Protein AF-A0A9D5FLH5-F1 (afdb_monomer_lite)

Structure (mmCIF, N/CA/C/O backbone):
data_AF-A0A9D5FLH5-F1
#
_entry.id   AF-A0A9D5FLH5-F1
#
loop_
_atom_site.group_PDB
_atom_site.id
_atom_site.type_symbol
_atom_site.label_atom_id
_atom_site.label_alt_id
_atom_site.label_comp_id
_atom_site.label_asym_id
_atom_site.label_entity_id
_atom_site.label_seq_id
_atom_site.pdbx_PDB_ins_code
_atom_site.Cartn_x
_atom_site.Cartn_y
_atom_site.Cartn_z
_atom_site.occupancy
_atom_site.B_iso_or_equiv
_atom_site.auth_seq_id
_atom_site.auth_comp_id
_atom_site.auth_asym_id
_atom_site.auth_atom_id
_atom_site.pdbx_PDB_model_num
ATOM 1 N N . MET A 1 1 ? -14.386 -82.174 18.818 1.00 44.56 1 MET A N 1
ATOM 2 C CA . MET A 1 1 ? -13.751 -80.904 18.390 1.00 44.56 1 MET A CA 1
ATOM 3 C C . MET A 1 1 ? -14.388 -80.482 17.080 1.00 44.56 1 MET A C 1
ATOM 5 O O . MET A 1 1 ? -14.649 -81.370 16.276 1.00 44.56 1 MET A O 1
ATOM 9 N N . LYS A 1 2 ? -14.587 -79.168 16.882 1.00 34.62 2 LYS A N 1
ATOM 10 C CA . LYS A 1 2 ? -15.536 -78.515 15.946 1.00 34.62 2 LYS A CA 1
ATOM 11 C C . LYS A 1 2 ? -16.972 -78.537 16.493 1.00 34.62 2 LYS A C 1
ATOM 13 O O . LYS A 1 2 ? -17.387 -79.566 17.003 1.00 34.62 2 LYS A O 1
ATOM 18 N N . SER A 1 3 ? -17.800 -77.500 16.442 1.00 33.62 3 SER A N 1
ATOM 19 C CA . SER A 1 3 ? -17.683 -76.053 16.188 1.00 33.62 3 SER A CA 1
ATOM 20 C C . SER A 1 3 ? -19.122 -75.546 16.382 1.00 33.62 3 SER A C 1
ATOM 22 O O . SER A 1 3 ? -20.001 -76.052 15.685 1.00 33.62 3 SER A O 1
ATOM 24 N N . MET A 1 4 ? -19.407 -74.641 17.325 1.00 32.69 4 MET A N 1
ATOM 25 C CA . MET A 1 4 ? -20.770 -74.110 17.490 1.00 32.69 4 MET A CA 1
ATOM 26 C C . MET A 1 4 ? -20.992 -72.906 16.573 1.00 32.69 4 MET A C 1
ATOM 28 O O . MET A 1 4 ? -20.303 -71.895 16.671 1.00 32.69 4 MET A O 1
ATOM 32 N N . LEU A 1 5 ? -21.966 -73.067 15.680 1.00 36.62 5 LEU A N 1
ATOM 33 C CA . LEU A 1 5 ? -22.604 -72.031 14.880 1.00 36.62 5 LEU A CA 1
ATOM 34 C C . LEU A 1 5 ? -23.716 -71.387 15.725 1.00 36.62 5 LEU A C 1
ATOM 36 O O . LEU A 1 5 ? -24.551 -72.116 16.255 1.00 36.62 5 LEU A O 1
ATOM 40 N N . ALA A 1 6 ? -23.782 -70.058 15.782 1.00 33.09 6 ALA A N 1
ATOM 41 C CA . ALA A 1 6 ? -25.038 -69.327 15.960 1.00 33.09 6 ALA A CA 1
ATOM 42 C C . ALA A 1 6 ? -24.866 -67.876 15.488 1.00 33.09 6 ALA A C 1
ATOM 44 O O . ALA A 1 6 ? -23.941 -67.178 15.895 1.00 33.09 6 ALA A O 1
ATOM 45 N N . ALA A 1 7 ? -25.752 -67.465 14.585 1.00 39.56 7 ALA A N 1
ATOM 46 C CA . ALA A 1 7 ? -25.811 -66.160 13.941 1.00 39.56 7 ALA A CA 1
ATOM 47 C C . ALA A 1 7 ? -26.421 -65.086 14.850 1.00 39.56 7 ALA A C 1
ATOM 49 O O . ALA A 1 7 ? -27.332 -65.407 15.608 1.00 39.56 7 ALA A O 1
ATOM 50 N N . VAL A 1 8 ? -26.037 -63.812 14.670 1.00 31.72 8 VAL A N 1
ATOM 51 C CA . VAL A 1 8 ? -26.889 -62.655 15.005 1.00 31.72 8 VAL A CA 1
ATOM 52 C C . VAL A 1 8 ? -26.650 -61.489 14.031 1.00 31.72 8 VAL A C 1
ATOM 54 O O . VAL A 1 8 ? -25.553 -60.954 13.939 1.00 31.72 8 VAL A O 1
ATOM 57 N N . SER A 1 9 ? -27.738 -61.147 13.334 1.00 30.08 9 SER A N 1
ATOM 58 C CA . SER A 1 9 ? -28.273 -59.827 12.959 1.00 30.08 9 SER A CA 1
ATOM 59 C C . SER A 1 9 ? -27.342 -58.692 12.502 1.00 30.08 9 SER A C 1
ATOM 61 O O . SER A 1 9 ? -26.564 -58.135 13.270 1.00 30.08 9 SER A O 1
ATOM 63 N N . MET A 1 10 ? -27.564 -58.249 11.262 1.00 28.72 10 MET A N 1
ATOM 64 C CA . MET A 1 10 ? -27.022 -57.027 10.670 1.00 28.72 10 MET A CA 1
ATOM 65 C C . MET A 1 10 ? -28.145 -55.981 10.610 1.00 28.72 10 MET A C 1
ATOM 67 O O . MET A 1 10 ? -29.063 -56.097 9.801 1.00 28.72 10 MET A O 1
ATOM 71 N N . ALA A 1 11 ? -28.089 -54.980 11.490 1.00 33.69 11 ALA A N 1
ATOM 72 C CA . ALA A 1 11 ? -28.964 -53.811 11.454 1.00 33.69 11 ALA A CA 1
ATOM 73 C C . ALA A 1 11 ? -28.223 -52.639 10.793 1.00 33.69 11 ALA A C 1
ATOM 75 O O . ALA A 1 11 ? -27.125 -52.273 11.209 1.00 33.69 11 ALA A O 1
ATOM 76 N N . MET A 1 12 ? -28.830 -52.072 9.748 1.00 32.62 12 MET A N 1
ATOM 77 C CA . MET A 1 12 ? -28.362 -50.868 9.063 1.00 32.62 12 MET A CA 1
ATOM 78 C C . MET A 1 12 ? -28.517 -49.641 9.969 1.00 32.62 12 MET A C 1
ATOM 80 O O . MET A 1 12 ? -29.618 -49.353 10.433 1.00 32.62 12 MET A O 1
ATOM 84 N N . PHE A 1 13 ? -27.434 -48.886 10.158 1.00 31.23 13 PHE A N 1
ATOM 85 C CA . PHE A 1 13 ? -27.472 -47.528 10.697 1.00 31.23 13 PHE A CA 1
ATOM 86 C C . PHE A 1 13 ? -27.232 -46.542 9.546 1.00 31.23 13 PHE A C 1
ATOM 88 O O . PHE A 1 13 ? -26.133 -46.461 9.000 1.00 31.23 13 PHE A O 1
ATOM 95 N N . LEU A 1 14 ? -28.280 -45.812 9.163 1.00 34.44 14 LEU A N 1
ATOM 96 C CA . LEU A 1 14 ? -28.198 -44.619 8.322 1.00 34.44 14 LEU A CA 1
ATOM 97 C C . LEU A 1 14 ? -27.688 -43.462 9.192 1.00 34.44 14 LEU A C 1
ATOM 99 O O . LEU A 1 14 ? -28.447 -42.872 9.955 1.00 34.44 14 LEU A O 1
ATOM 103 N N . GLY A 1 15 ? -26.393 -43.164 9.097 1.00 28.64 15 GLY A N 1
ATOM 104 C CA . GLY A 1 15 ? -25.799 -41.943 9.636 1.00 28.64 15 GLY A CA 1
ATOM 105 C C . GLY A 1 15 ? -25.716 -40.877 8.547 1.00 28.64 15 GLY A C 1
ATOM 106 O O . GLY A 1 15 ? -24.886 -40.979 7.648 1.00 28.64 15 GLY A O 1
ATOM 107 N N . LEU A 1 16 ? -26.580 -39.865 8.628 1.00 32.94 16 LEU A N 1
ATOM 108 C CA . LEU A 1 16 ? -26.433 -38.602 7.906 1.00 32.94 16 LEU A CA 1
ATOM 109 C C . LEU A 1 16 ? -25.152 -37.911 8.396 1.00 32.94 16 LEU A C 1
ATOM 111 O O . LEU A 1 16 ? -25.070 -37.512 9.554 1.00 32.94 16 LEU A O 1
ATOM 115 N N . ILE A 1 17 ? -24.157 -37.778 7.521 1.00 31.70 17 ILE A N 1
ATOM 116 C CA . ILE A 1 17 ? -22.989 -36.926 7.756 1.00 31.70 17 ILE A CA 1
ATOM 117 C C . ILE A 1 17 ? -23.337 -35.546 7.197 1.00 31.70 17 ILE A C 1
ATOM 119 O O . ILE A 1 17 ? -23.346 -35.354 5.983 1.00 31.70 17 ILE A O 1
ATOM 123 N N . SER A 1 18 ? -23.651 -34.590 8.074 1.00 29.09 18 SER A N 1
ATOM 124 C CA . SER A 1 18 ? -23.611 -33.169 7.726 1.00 29.09 18 SER A CA 1
ATOM 125 C C . SER A 1 18 ? -22.157 -32.704 7.792 1.00 29.09 18 SER A C 1
ATOM 127 O O . SER A 1 18 ? -21.554 -32.676 8.866 1.00 29.09 18 SER A O 1
ATOM 129 N N . TRP A 1 19 ? -21.581 -32.352 6.647 1.00 28.09 19 TRP A N 1
ATOM 130 C CA . TRP A 1 19 ? -20.359 -31.557 6.600 1.00 28.09 19 TRP A CA 1
ATOM 131 C C . TRP A 1 19 ? -20.733 -30.080 6.685 1.00 28.09 19 TRP A C 1
ATOM 133 O O . TRP A 1 19 ? -20.912 -29.432 5.661 1.00 28.09 19 TRP A O 1
ATOM 143 N N . ASP A 1 20 ? -20.812 -29.551 7.903 1.00 33.56 20 ASP A N 1
ATOM 144 C CA . ASP A 1 20 ? -20.605 -28.121 8.126 1.00 33.56 20 ASP A CA 1
ATOM 145 C C . ASP A 1 20 ? -19.128 -27.926 8.468 1.00 33.56 20 ASP A C 1
ATOM 147 O O . ASP A 1 20 ? -18.720 -27.865 9.627 1.00 33.56 20 ASP A O 1
ATOM 151 N N . ALA A 1 21 ? -18.297 -27.873 7.428 1.00 32.00 21 ALA A N 1
ATOM 152 C CA . ALA A 1 21 ? -16.959 -27.322 7.549 1.00 32.00 21 ALA A CA 1
ATOM 153 C C . ALA A 1 21 ? -17.095 -25.794 7.607 1.00 32.00 21 ALA A C 1
ATOM 155 O O . ALA A 1 21 ? -16.939 -25.101 6.604 1.00 32.00 21 ALA A O 1
ATOM 156 N N . GLN A 1 22 ? -17.399 -25.251 8.787 1.00 32.00 22 GLN A N 1
ATOM 157 C CA . GLN A 1 22 ? -16.969 -23.889 9.074 1.00 32.00 22 GLN A CA 1
ATOM 158 C C . GLN A 1 22 ? -15.443 -23.913 9.031 1.00 32.00 22 GLN A C 1
ATOM 160 O O . GLN A 1 22 ? -14.799 -24.511 9.892 1.00 32.00 22 GLN A O 1
ATOM 165 N N . ALA A 1 23 ? -14.876 -23.314 7.983 1.00 33.28 23 ALA A N 1
ATOM 166 C CA . ALA A 1 23 ? -13.463 -22.998 7.914 1.00 33.28 23 ALA A CA 1
ATOM 167 C C . ALA A 1 23 ? -13.152 -22.054 9.079 1.00 33.28 23 ALA A C 1
ATOM 169 O O . ALA A 1 23 ? -13.308 -20.838 8.993 1.00 33.28 23 ALA A O 1
ATOM 170 N N . GLN A 1 24 ? -12.787 -22.640 10.211 1.00 31.44 24 GLN A N 1
ATOM 171 C CA . GLN A 1 24 ? -12.209 -21.928 11.325 1.00 31.44 24 GLN A CA 1
ATOM 172 C C . GLN A 1 24 ? -10.835 -21.477 10.834 1.00 31.44 24 GLN A C 1
ATOM 174 O O . GLN A 1 24 ? -9.901 -22.273 10.758 1.00 31.44 24 GLN A O 1
ATOM 179 N N . THR A 1 25 ? -10.746 -20.227 10.378 1.00 39.50 25 THR A N 1
ATOM 180 C CA . THR A 1 25 ? -9.479 -19.608 10.000 1.00 39.50 25 THR A CA 1
ATOM 181 C C . THR A 1 25 ? -8.612 -19.576 11.247 1.00 39.50 25 THR A C 1
ATOM 183 O O . THR A 1 25 ? -8.838 -18.768 12.148 1.00 39.50 25 THR A O 1
ATOM 186 N N . ASP A 1 26 ? -7.671 -20.507 11.334 1.00 36.31 26 ASP A N 1
ATOM 187 C CA . ASP A 1 26 ? -6.611 -20.474 12.323 1.00 36.31 26 ASP A CA 1
ATOM 188 C C . ASP A 1 26 ? -5.765 -19.226 12.042 1.00 36.31 26 ASP A C 1
ATOM 190 O O . ASP A 1 26 ? -4.981 -19.176 11.098 1.00 36.31 26 ASP A O 1
ATOM 194 N N . THR A 1 27 ? -6.015 -18.158 12.798 1.00 44.53 27 THR A N 1
ATOM 195 C CA . THR A 1 27 ? -5.288 -16.889 12.679 1.00 44.53 27 THR A CA 1
ATOM 196 C C . THR A 1 27 ? -3.954 -16.924 13.424 1.00 44.53 27 THR A C 1
ATOM 198 O O . THR A 1 27 ? -3.287 -15.892 13.528 1.00 44.53 27 THR A O 1
ATOM 201 N N . THR A 1 28 ? -3.538 -18.076 13.969 1.00 47.09 28 THR A N 1
ATOM 202 C CA . THR A 1 28 ? -2.193 -18.214 14.528 1.00 47.09 28 THR A CA 1
ATOM 203 C C . THR A 1 28 ? -1.172 -18.122 13.386 1.00 47.09 28 THR A C 1
ATOM 205 O O . THR A 1 28 ? -1.134 -18.945 12.480 1.00 47.09 28 THR A O 1
ATOM 208 N N . GLY A 1 29 ? -0.380 -17.045 13.374 1.00 67.50 29 GLY A N 1
ATOM 209 C CA . GLY A 1 29 ? 0.652 -16.812 12.355 1.00 67.50 29 GLY A CA 1
ATOM 210 C C . GLY A 1 29 ? 0.291 -15.834 11.231 1.00 67.50 29 GLY A C 1
ATOM 211 O O . GLY A 1 29 ? 1.130 -15.620 10.361 1.00 67.50 29 GLY A O 1
ATOM 212 N N . ILE A 1 30 ? -0.890 -15.200 11.241 1.00 80.81 30 ILE A N 1
ATOM 213 C CA . ILE A 1 30 ? -1.179 -14.072 10.335 1.00 80.81 30 ILE A CA 1
ATOM 214 C C . ILE A 1 30 ? -0.666 -12.764 10.947 1.00 80.81 30 ILE A C 1
ATOM 216 O O . ILE A 1 30 ? -0.965 -12.450 12.098 1.00 80.81 30 ILE A O 1
ATOM 220 N N . GLN A 1 31 ? 0.111 -12.005 10.178 1.00 79.69 31 GLN A N 1
ATOM 221 C CA . GLN A 1 31 ? 0.744 -10.749 10.583 1.00 79.69 31 GLN A CA 1
ATOM 222 C C . GLN A 1 31 ? 0.381 -9.620 9.601 1.00 79.69 31 GLN A C 1
ATOM 224 O O . GLN A 1 31 ? 0.166 -9.898 8.423 1.00 79.69 31 GLN A O 1
ATOM 229 N N . PRO A 1 32 ? 0.314 -8.349 10.031 1.00 76.00 32 PRO A N 1
ATOM 230 C CA . PRO A 1 32 ? -0.001 -7.223 9.147 1.00 76.00 32 PRO A CA 1
ATOM 231 C C . PRO A 1 32 ? 1.002 -6.997 8.002 1.00 76.00 32 PRO A C 1
ATOM 233 O O . PRO A 1 32 ? 2.190 -7.285 8.137 1.00 76.00 32 PRO A O 1
ATOM 236 N N . GLY A 1 33 ? 0.531 -6.411 6.897 1.00 81.38 33 GLY A N 1
ATOM 237 C CA . GLY A 1 33 ? 1.344 -6.050 5.730 1.00 81.38 33 GLY A CA 1
ATOM 238 C C . GLY A 1 33 ? 1.686 -7.227 4.814 1.00 81.38 33 GLY A C 1
ATOM 239 O O . GLY A 1 33 ? 1.442 -8.383 5.148 1.00 81.38 33 GLY A O 1
ATOM 240 N N . LEU A 1 34 ? 2.263 -6.935 3.650 1.00 90.88 34 LEU A N 1
ATOM 241 C CA . LEU A 1 34 ? 2.765 -7.939 2.707 1.00 90.88 34 LEU A CA 1
ATOM 242 C C . LEU A 1 34 ? 4.264 -8.166 2.903 1.00 90.88 34 LEU A C 1
ATOM 244 O O . LEU A 1 34 ? 4.984 -7.263 3.325 1.00 90.88 34 LEU A O 1
ATOM 248 N N . VAL A 1 35 ? 4.761 -9.345 2.533 1.00 92.25 35 VAL A N 1
ATOM 249 C CA . VAL A 1 35 ? 6.207 -9.594 2.466 1.00 92.25 35 VAL A CA 1
ATOM 250 C C . VAL A 1 35 ? 6.715 -9.150 1.100 1.00 92.25 35 VAL A C 1
ATOM 252 O O . VAL A 1 35 ? 6.365 -9.746 0.085 1.00 92.25 35 VAL A O 1
ATOM 255 N N . ALA A 1 36 ? 7.535 -8.104 1.073 1.00 93.69 36 ALA A N 1
ATOM 256 C CA . ALA A 1 36 ? 8.233 -7.609 -0.104 1.00 93.69 36 ALA A CA 1
ATOM 257 C C . ALA A 1 36 ? 9.582 -8.323 -0.246 1.00 93.69 36 ALA A C 1
ATOM 259 O O . ALA A 1 36 ? 10.481 -8.136 0.577 1.00 93.69 36 ALA A O 1
ATOM 260 N N . HIS A 1 37 ? 9.733 -9.140 -1.284 1.00 94.56 37 HIS A N 1
ATOM 261 C CA . HIS A 1 37 ? 10.977 -9.826 -1.624 1.00 94.56 37 HIS A CA 1
ATOM 262 C C . HIS A 1 37 ? 11.728 -9.037 -2.687 1.00 94.56 37 HIS A C 1
ATOM 264 O O . HIS A 1 37 ? 11.235 -8.915 -3.807 1.00 94.56 37 HIS A O 1
ATOM 270 N N . TYR A 1 38 ? 12.915 -8.542 -2.350 1.00 91.62 38 TYR A N 1
ATOM 271 C CA . TYR A 1 38 ? 13.771 -7.782 -3.251 1.00 91.62 38 TYR A CA 1
ATOM 272 C C . TYR A 1 38 ? 14.783 -8.685 -3.944 1.00 91.62 38 TYR A C 1
ATOM 274 O O . TYR A 1 38 ? 15.444 -9.521 -3.316 1.00 91.62 38 TYR A O 1
ATOM 282 N N . PHE A 1 39 ? 14.931 -8.458 -5.241 1.00 91.25 39 PHE A N 1
ATOM 283 C CA . PHE A 1 39 ? 15.845 -9.161 -6.121 1.00 91.25 39 PHE A CA 1
ATOM 284 C C . PHE A 1 39 ? 16.788 -8.154 -6.767 1.00 91.25 39 PHE A C 1
ATOM 286 O O . PHE A 1 39 ? 16.382 -7.049 -7.124 1.00 91.25 39 PHE A O 1
ATOM 293 N N . MET A 1 40 ? 18.051 -8.540 -6.908 1.00 84.62 40 MET A N 1
ATOM 294 C CA . MET A 1 40 ? 19.011 -7.799 -7.711 1.00 84.62 40 MET A CA 1
ATOM 295 C C . MET A 1 40 ? 19.039 -8.421 -9.093 1.00 84.62 40 MET A C 1
ATOM 297 O O . MET A 1 40 ? 19.485 -9.556 -9.276 1.00 84.62 40 MET A O 1
ATOM 301 N N . ASP A 1 41 ? 18.544 -7.656 -10.048 1.00 84.31 41 ASP A N 1
ATOM 302 C CA . ASP A 1 41 ? 18.535 -8.053 -11.442 1.00 84.31 41 ASP A CA 1
ATOM 303 C C . ASP A 1 41 ? 19.816 -7.559 -12.132 1.00 84.31 41 ASP A C 1
ATOM 305 O O . ASP A 1 41 ? 20.472 -6.630 -11.641 1.00 84.31 41 ASP A O 1
ATOM 309 N N . PRO A 1 42 ? 20.236 -8.169 -13.253 1.00 74.19 42 PRO A N 1
ATOM 310 C CA . PRO A 1 42 ? 21.450 -7.764 -13.943 1.00 74.19 42 PRO A CA 1
ATOM 311 C C . PRO A 1 42 ? 21.318 -6.325 -14.449 1.00 74.19 42 PRO A C 1
ATOM 313 O O . PRO A 1 42 ? 20.408 -6.010 -15.206 1.00 74.19 42 PRO A O 1
ATOM 316 N N . THR A 1 43 ? 22.275 -5.463 -14.113 1.00 66.12 43 THR A N 1
ATOM 317 C CA . THR A 1 43 ? 22.256 -4.033 -14.471 1.00 66.12 43 THR A CA 1
ATOM 318 C C . THR A 1 43 ? 22.289 -3.760 -15.976 1.00 66.12 43 THR A C 1
ATOM 320 O O . THR A 1 43 ? 21.776 -2.737 -16.410 1.00 66.12 43 THR A O 1
ATOM 323 N N . ASN A 1 44 ? 22.873 -4.665 -16.774 1.00 59.84 44 ASN A N 1
ATOM 324 C CA . ASN A 1 44 ? 23.151 -4.420 -18.196 1.00 59.84 44 ASN A CA 1
ATOM 325 C C . ASN A 1 44 ? 22.530 -5.441 -19.163 1.00 59.84 44 ASN A C 1
ATOM 327 O O . ASN A 1 44 ? 22.852 -5.384 -20.347 1.00 59.84 44 ASN A O 1
ATOM 331 N N . TRP A 1 45 ? 21.699 -6.389 -18.705 1.00 65.38 45 TRP A N 1
ATOM 332 C CA . TRP A 1 45 ? 20.957 -7.333 -19.570 1.00 65.38 45 TRP A CA 1
ATOM 333 C C . TRP A 1 45 ? 21.810 -7.908 -20.727 1.00 65.38 45 TRP A C 1
ATOM 335 O O . TRP A 1 45 ? 21.455 -7.826 -21.904 1.00 65.38 45 TRP A O 1
ATOM 345 N N . ASN A 1 46 ? 23.014 -8.404 -20.412 1.00 56.12 46 ASN A N 1
ATOM 346 C CA . ASN A 1 46 ? 24.000 -8.904 -21.385 1.00 56.12 46 ASN A CA 1
ATOM 347 C C . ASN A 1 46 ? 24.425 -7.912 -22.496 1.00 56.12 46 ASN A C 1
ATOM 349 O O . ASN A 1 46 ? 24.734 -8.319 -23.614 1.00 56.12 46 ASN A O 1
ATOM 353 N N . GLY A 1 47 ? 24.477 -6.613 -22.199 1.00 51.66 47 GLY A N 1
ATOM 354 C CA . GLY A 1 47 ? 24.924 -5.568 -23.126 1.00 51.66 47 GLY A CA 1
ATOM 355 C C . GLY A 1 47 ? 23.851 -5.078 -24.101 1.00 51.66 47 GLY A C 1
ATOM 356 O O . GLY A 1 47 ? 24.171 -4.332 -25.024 1.00 51.66 47 GLY A O 1
ATOM 357 N N . LYS A 1 48 ? 22.583 -5.472 -23.915 1.00 52.84 48 LYS A N 1
ATOM 358 C CA . LYS A 1 48 ? 21.452 -5.050 -24.767 1.00 52.84 48 LYS A CA 1
ATOM 359 C C . LYS A 1 48 ? 20.840 -3.706 -24.383 1.00 52.84 48 LYS A C 1
ATOM 361 O O . LYS A 1 48 ? 19.900 -3.249 -25.029 1.00 52.84 48 LYS A O 1
ATOM 366 N N . TRP A 1 49 ? 21.399 -3.075 -23.361 1.00 57.00 49 TRP A N 1
ATOM 367 C CA . TRP A 1 49 ? 21.038 -1.739 -22.934 1.00 57.00 49 TRP A CA 1
ATOM 368 C C . TRP A 1 49 ? 22.322 -0.908 -22.807 1.00 57.00 49 TRP A C 1
ATOM 370 O O . TRP A 1 49 ? 23.032 -1.035 -21.808 1.00 57.00 49 TRP A O 1
ATOM 380 N N . PRO A 1 50 ? 22.729 -0.170 -23.859 1.00 49.56 50 PRO A N 1
ATOM 381 C CA . PRO A 1 50 ? 23.907 0.688 -23.786 1.00 49.56 50 PRO A CA 1
ATOM 382 C C . PRO A 1 50 ? 23.646 1.873 -22.844 1.00 49.56 50 PRO A C 1
ATOM 384 O O . PRO A 1 50 ? 22.501 2.276 -22.661 1.00 49.56 50 PRO A O 1
ATOM 387 N N . GLU A 1 51 ? 24.710 2.495 -22.318 1.00 50.72 51 GLU A N 1
ATOM 388 C CA . GLU A 1 51 ? 24.648 3.712 -21.475 1.00 50.72 51 GLU A CA 1
ATOM 389 C C . GLU A 1 51 ? 23.864 4.877 -22.124 1.00 50.72 51 GLU A C 1
ATOM 391 O O . GLU A 1 51 ? 23.512 5.859 -21.472 1.00 50.72 51 GLU A O 1
ATOM 396 N N . THR A 1 52 ? 23.550 4.765 -23.416 1.00 52.97 52 THR A N 1
ATOM 397 C CA . THR A 1 52 ? 22.633 5.632 -24.148 1.00 52.97 52 THR A CA 1
ATOM 398 C C . THR A 1 52 ? 21.182 5.122 -24.073 1.00 52.97 52 THR A C 1
ATOM 400 O O . THR A 1 52 ? 20.714 4.487 -25.011 1.00 52.97 52 THR A O 1
ATOM 403 N N . LEU A 1 53 ? 20.479 5.430 -22.975 1.00 54.72 53 LEU A N 1
ATOM 404 C CA . LEU A 1 53 ? 19.046 5.808 -22.880 1.00 54.72 53 LEU A CA 1
ATOM 405 C C . LEU A 1 53 ? 18.049 5.250 -23.937 1.00 54.72 53 LEU A C 1
ATOM 407 O O . LEU A 1 53 ? 17.244 6.010 -24.478 1.00 54.72 53 LEU A O 1
ATOM 411 N N . SER A 1 54 ? 18.043 3.957 -24.267 1.00 54.34 54 SER A N 1
ATOM 412 C CA . SER A 1 54 ? 17.056 3.401 -25.214 1.00 54.34 54 SER A CA 1
ATOM 413 C C . SER A 1 54 ? 16.441 2.117 -24.690 1.00 54.34 54 SER A C 1
ATOM 415 O O . SER A 1 54 ? 17.182 1.153 -24.599 1.00 54.34 54 SER A O 1
ATOM 417 N N . GLU A 1 55 ? 15.131 2.090 -24.386 1.00 60.69 55 GLU A N 1
ATOM 418 C CA . GLU A 1 55 ? 14.343 0.917 -23.926 1.00 60.69 55 GLU A CA 1
ATOM 419 C C . GLU A 1 55 ? 14.880 -0.425 -24.506 1.00 60.69 55 GLU A C 1
ATOM 421 O O . GLU A 1 55 ? 15.129 -0.495 -25.716 1.00 60.69 55 GLU A O 1
ATOM 426 N N . PRO A 1 56 ? 15.106 -1.485 -23.693 1.00 60.03 56 PRO A N 1
ATOM 427 C CA . PRO A 1 56 ? 15.666 -2.741 -24.194 1.00 60.03 56 PRO A CA 1
ATOM 428 C C . PRO A 1 56 ? 14.767 -3.352 -25.274 1.00 60.03 56 PRO A C 1
ATOM 430 O O . PRO A 1 56 ? 13.545 -3.275 -25.201 1.00 60.03 56 PRO A O 1
ATOM 433 N N . THR A 1 57 ? 15.368 -4.009 -26.267 1.00 64.94 57 THR A N 1
ATOM 434 C CA . THR A 1 57 ? 14.610 -4.729 -27.312 1.00 64.94 57 THR A CA 1
ATOM 435 C C . THR A 1 57 ? 14.198 -6.146 -26.895 1.00 64.94 57 THR A C 1
ATOM 437 O O . THR A 1 57 ? 13.371 -6.765 -27.563 1.00 64.94 57 THR A O 1
ATOM 440 N N . ASP A 1 58 ? 14.755 -6.647 -25.791 1.00 74.12 58 ASP A N 1
ATOM 441 C CA . ASP A 1 58 ? 14.442 -7.949 -25.200 1.00 74.12 58 ASP A CA 1
ATOM 442 C C . ASP A 1 58 ? 13.316 -7.850 -24.163 1.00 74.12 58 ASP A C 1
ATOM 444 O O . ASP A 1 58 ? 13.118 -6.812 -23.536 1.00 74.12 58 ASP A O 1
ATOM 448 N N . ASP A 1 59 ? 12.623 -8.966 -23.926 1.00 79.81 59 ASP A N 1
ATOM 449 C CA . ASP A 1 59 ? 11.556 -9.041 -22.926 1.00 79.81 59 ASP A CA 1
ATOM 450 C C . ASP A 1 59 ? 12.127 -8.988 -21.482 1.00 79.81 59 ASP A C 1
ATOM 452 O O . ASP A 1 59 ? 12.871 -9.908 -21.105 1.00 79.81 59 ASP A O 1
ATOM 456 N N . PRO A 1 60 ? 11.772 -7.976 -20.651 1.00 79.38 60 PRO A N 1
ATOM 457 C CA . PRO A 1 60 ? 12.136 -7.890 -19.226 1.00 79.38 60 PRO A CA 1
ATOM 458 C C . PRO A 1 60 ? 11.843 -9.143 -18.417 1.00 79.38 60 PRO A C 1
ATOM 460 O O . PRO A 1 60 ? 12.548 -9.414 -17.447 1.00 79.38 60 PRO A O 1
ATOM 463 N N . LYS A 1 61 ? 10.841 -9.942 -18.800 1.00 84.38 61 LYS A N 1
ATOM 464 C CA . LYS A 1 61 ? 10.473 -11.163 -18.067 1.00 84.38 61 LYS A CA 1
ATOM 465 C C . LYS A 1 61 ? 11.639 -12.150 -17.945 1.00 84.38 61 LYS A C 1
ATOM 467 O O . LYS A 1 61 ? 11.625 -12.968 -17.031 1.00 84.38 61 LYS A O 1
ATOM 472 N N . ASN A 1 62 ? 12.629 -12.072 -18.836 1.00 84.25 62 ASN A N 1
ATOM 473 C CA . ASN A 1 62 ? 13.795 -12.957 -18.852 1.00 84.25 62 ASN A CA 1
ATOM 474 C C . ASN A 1 62 ? 14.928 -12.526 -17.904 1.00 84.25 62 ASN A C 1
ATOM 476 O O . ASN A 1 62 ? 15.890 -13.273 -17.745 1.00 84.25 62 ASN A O 1
ATOM 480 N N . TRP A 1 63 ? 14.842 -11.332 -17.312 1.00 81.31 63 TRP A N 1
ATOM 481 C CA . TRP A 1 63 ? 15.950 -10.712 -16.572 1.00 81.31 63 TRP A CA 1
ATOM 482 C C . TRP A 1 63 ? 15.566 -10.256 -15.165 1.00 81.31 63 TRP A C 1
ATOM 484 O O . TRP A 1 63 ? 16.428 -9.814 -14.416 1.00 81.31 63 TRP A O 1
ATOM 494 N N . THR A 1 64 ? 14.289 -10.374 -14.807 1.00 88.38 64 THR A N 1
ATOM 495 C CA . THR A 1 64 ? 13.746 -10.003 -13.496 1.00 88.38 64 THR A CA 1
ATOM 496 C C . THR A 1 64 ? 13.620 -11.204 -12.563 1.00 88.38 64 THR A C 1
ATOM 498 O O . THR A 1 64 ? 13.243 -12.284 -13.019 1.00 88.38 64 THR A O 1
ATOM 501 N N . PHE A 1 65 ? 13.809 -10.995 -11.258 1.00 91.00 65 PHE A N 1
ATOM 502 C CA . PHE A 1 65 ? 13.738 -12.016 -10.199 1.00 91.00 65 PHE A CA 1
ATOM 503 C C . PHE A 1 65 ? 14.884 -13.040 -10.218 1.00 91.00 65 PHE A C 1
ATOM 505 O O . PHE A 1 65 ? 14.705 -14.185 -9.791 1.00 91.00 65 PHE A O 1
ATOM 512 N N . THR A 1 66 ? 16.069 -12.636 -10.683 1.00 88.19 66 THR A N 1
ATOM 513 C CA . THR A 1 66 ? 17.189 -13.565 -10.917 1.00 88.19 66 THR A CA 1
ATOM 514 C C . THR A 1 66 ? 18.009 -13.877 -9.670 1.00 88.19 66 THR A C 1
ATOM 516 O O . THR A 1 66 ? 18.467 -15.007 -9.504 1.00 88.19 66 THR A O 1
ATOM 519 N N . GLU A 1 67 ? 18.220 -12.893 -8.790 1.00 88.25 67 GLU A N 1
ATOM 520 C CA . GLU A 1 67 ? 19.012 -13.064 -7.568 1.00 88.25 67 GLU A CA 1
ATOM 521 C C . GLU A 1 67 ? 18.301 -12.451 -6.360 1.00 88.25 67 GLU A C 1
ATOM 523 O O . GLU A 1 67 ? 18.327 -11.239 -6.153 1.00 88.25 67 GLU A O 1
ATOM 528 N N . TYR A 1 68 ? 17.682 -13.290 -5.529 1.00 91.06 68 TYR A N 1
ATOM 529 C CA . TYR A 1 68 ? 17.126 -12.875 -4.245 1.00 91.06 68 TYR A CA 1
ATOM 530 C C . TYR A 1 68 ? 18.183 -12.188 -3.372 1.00 91.06 68 TYR A C 1
ATOM 532 O O . TYR A 1 68 ? 19.304 -12.682 -3.228 1.00 91.06 68 TYR A O 1
ATOM 540 N N . LYS A 1 69 ? 17.806 -11.079 -2.731 1.00 90.19 69 LYS A N 1
ATOM 541 C CA . LYS A 1 69 ? 18.671 -10.370 -1.781 1.00 90.19 69 LYS A CA 1
ATOM 542 C C . LYS A 1 69 ? 18.132 -10.415 -0.370 1.00 90.19 69 LYS A C 1
ATOM 544 O O . LYS A 1 69 ? 18.799 -10.927 0.527 1.00 90.19 69 LYS A O 1
ATOM 549 N N . TYR A 1 70 ? 16.947 -9.862 -0.165 1.00 89.62 70 TYR A N 1
ATOM 550 C CA . TYR A 1 70 ? 16.354 -9.762 1.159 1.00 89.62 70 TYR A CA 1
ATOM 551 C C . TYR A 1 70 ? 14.840 -9.624 1.064 1.00 89.62 70 TYR A C 1
ATOM 553 O O . TYR A 1 70 ? 14.281 -9.356 0.000 1.00 89.6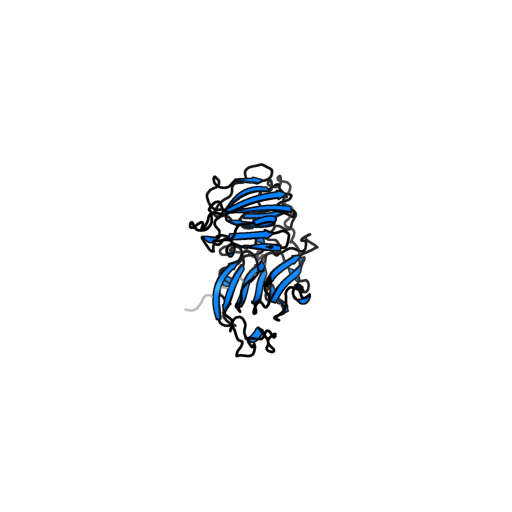2 70 TYR A O 1
ATOM 561 N N . SER A 1 71 ? 14.184 -9.810 2.202 1.00 90.81 71 SER A N 1
ATOM 562 C CA . SER A 1 71 ? 12.754 -9.582 2.355 1.00 90.81 71 SER A CA 1
ATOM 563 C C . SER A 1 71 ? 12.523 -8.584 3.469 1.00 90.81 71 SER A C 1
ATOM 565 O O . SER A 1 71 ? 13.297 -8.536 4.423 1.00 90.81 71 SER A O 1
ATOM 567 N N . ARG A 1 72 ? 11.432 -7.837 3.372 1.00 87.00 72 ARG A N 1
ATOM 568 C CA . ARG A 1 72 ? 10.913 -7.025 4.472 1.00 87.00 72 ARG A CA 1
ATOM 569 C C . ARG A 1 72 ? 9.397 -7.015 4.437 1.00 87.00 72 ARG A C 1
ATOM 571 O O . ARG A 1 72 ? 8.800 -7.310 3.407 1.00 87.00 72 ARG A O 1
ATOM 578 N N . VAL A 1 73 ? 8.779 -6.670 5.556 1.00 84.25 73 VAL A N 1
ATOM 579 C CA . VAL A 1 73 ? 7.330 -6.484 5.616 1.00 84.25 73 VAL A CA 1
ATOM 580 C C . VAL A 1 73 ? 7.007 -5.042 5.252 1.00 84.25 73 VAL A C 1
ATOM 582 O O . VAL A 1 73 ? 7.575 -4.112 5.824 1.00 84.25 73 VAL A O 1
ATOM 585 N N . GLU A 1 74 ? 6.090 -4.863 4.307 1.00 81.38 74 GLU A N 1
ATOM 586 C CA . GLU A 1 74 ? 5.605 -3.557 3.883 1.00 81.38 74 GLU A CA 1
ATOM 587 C C . GLU A 1 74 ? 4.112 -3.433 4.176 1.00 81.38 74 GLU A C 1
ATOM 589 O O . GLU A 1 74 ? 3.325 -4.289 3.765 1.00 81.38 74 GLU A O 1
ATOM 594 N N . PRO A 1 75 ? 3.689 -2.375 4.887 1.00 73.75 75 PRO A N 1
ATOM 595 C CA . PRO A 1 75 ? 2.285 -2.219 5.233 1.00 73.75 75 PRO A CA 1
ATOM 596 C C . PRO A 1 75 ? 1.426 -1.975 3.985 1.00 73.75 75 PRO A C 1
ATOM 598 O O . PRO A 1 75 ? 0.280 -2.399 3.952 1.00 73.75 75 PRO A O 1
ATOM 601 N N . VAL A 1 76 ? 1.970 -1.325 2.952 1.00 80.44 76 VAL A N 1
ATOM 602 C CA . VAL A 1 76 ? 1.271 -0.948 1.715 1.00 80.44 76 VAL A CA 1
ATOM 603 C C . VAL A 1 76 ? 2.089 -1.338 0.489 1.00 80.44 76 VAL A C 1
ATOM 605 O O . VAL A 1 76 ? 3.309 -1.387 0.558 1.00 80.44 76 VAL A O 1
ATOM 608 N N . VAL A 1 77 ? 1.425 -1.512 -0.656 1.00 80.94 77 VAL A N 1
ATOM 609 C CA . VAL A 1 77 ? 2.078 -1.523 -1.977 1.00 80.94 77 VAL A CA 1
ATOM 610 C C . VAL A 1 77 ? 1.940 -0.128 -2.581 1.00 80.94 77 VAL A C 1
ATOM 612 O O . VAL A 1 77 ? 1.046 0.141 -3.390 1.00 80.94 77 VAL A O 1
ATOM 615 N N . ASN A 1 78 ? 2.744 0.800 -2.063 1.00 79.38 78 ASN A N 1
ATOM 616 C CA . ASN A 1 78 ? 2.696 2.211 -2.436 1.00 79.38 78 ASN A CA 1
ATOM 617 C C . ASN A 1 78 ? 4.055 2.885 -2.226 1.00 79.38 78 ASN A C 1
ATOM 619 O O . ASN A 1 78 ? 4.310 3.501 -1.190 1.00 79.38 78 ASN A O 1
ATOM 623 N N . HIS A 1 79 ? 4.927 2.726 -3.213 1.00 74.88 79 HIS A N 1
ATOM 624 C CA . HIS A 1 79 ? 6.311 3.176 -3.158 1.00 74.88 79 HIS A CA 1
ATOM 625 C C . HIS A 1 79 ? 6.608 4.173 -4.275 1.00 74.88 79 HIS A C 1
ATOM 627 O O . HIS A 1 79 ? 5.968 4.151 -5.325 1.00 74.88 79 HIS A O 1
ATOM 633 N N . LEU A 1 80 ? 7.570 5.054 -4.006 1.00 76.31 80 LEU A N 1
ATOM 634 C CA . LEU A 1 80 ? 8.267 5.858 -5.004 1.00 76.31 80 LEU A CA 1
ATOM 635 C C . LEU A 1 80 ? 9.724 5.404 -4.968 1.00 76.31 80 LEU A C 1
ATOM 637 O O . LEU A 1 80 ? 10.378 5.536 -3.926 1.00 76.31 80 LEU A O 1
ATOM 641 N N . PHE A 1 81 ? 10.211 4.815 -6.051 1.00 74.94 81 PHE A N 1
ATOM 642 C CA . PHE A 1 81 ? 11.536 4.207 -6.082 1.00 74.94 81 PHE A CA 1
ATOM 643 C C . PHE A 1 81 ? 12.557 5.133 -6.731 1.00 74.94 81 PHE A C 1
ATOM 645 O O . PHE A 1 81 ? 12.963 4.952 -7.864 1.00 74.94 81 PHE A O 1
ATOM 652 N N . VAL A 1 82 ? 13.032 6.118 -5.974 1.00 61.69 82 VAL A N 1
ATOM 653 C CA . VAL A 1 82 ? 14.006 7.087 -6.486 1.00 61.69 82 VAL A CA 1
ATOM 654 C C . VAL A 1 82 ? 15.419 6.521 -6.338 1.00 61.69 82 VAL A C 1
ATOM 656 O O . VAL A 1 82 ? 15.939 6.555 -5.225 1.00 61.69 82 VAL A O 1
ATOM 659 N N . MET A 1 83 ? 16.043 5.996 -7.406 1.00 56.38 83 MET A N 1
ATOM 660 C CA . MET A 1 83 ? 17.499 5.741 -7.510 1.00 56.38 83 MET A CA 1
ATOM 661 C C . MET A 1 83 ? 17.916 5.099 -8.852 1.00 56.38 83 MET A C 1
ATOM 663 O O . MET A 1 83 ? 17.129 4.452 -9.532 1.00 56.38 83 MET A O 1
ATOM 667 N N . ASN A 1 84 ? 19.208 5.214 -9.192 1.00 54.00 84 ASN A N 1
ATOM 668 C CA . ASN A 1 84 ? 19.838 4.608 -10.377 1.00 54.00 84 ASN A CA 1
ATOM 669 C C . ASN A 1 84 ? 20.117 3.100 -10.185 1.00 54.00 84 ASN A C 1
ATOM 671 O O . ASN A 1 84 ? 21.278 2.684 -10.202 1.00 54.00 84 ASN A O 1
ATOM 675 N N . GLY A 1 85 ? 19.094 2.281 -9.935 1.00 60.25 85 GLY A N 1
ATOM 676 C CA . GLY A 1 85 ? 19.281 0.856 -9.654 1.00 60.25 85 GLY A CA 1
ATOM 677 C C . GLY A 1 85 ? 18.201 -0.023 -10.264 1.00 60.25 85 GLY A C 1
ATOM 678 O O . GLY A 1 85 ? 17.021 0.239 -10.080 1.00 60.25 85 GLY A O 1
ATOM 679 N N . TRP A 1 86 ? 18.632 -1.090 -10.936 1.00 76.12 86 TRP A N 1
ATOM 680 C CA . TRP A 1 86 ? 17.759 -2.135 -11.458 1.00 76.12 86 TRP A CA 1
ATOM 681 C C . TRP A 1 86 ? 17.416 -3.127 -10.356 1.00 76.12 86 TRP A C 1
ATOM 683 O O . TRP A 1 86 ? 18.311 -3.731 -9.755 1.00 76.12 86 TRP A O 1
ATOM 693 N N . PHE A 1 87 ? 16.130 -3.309 -10.098 1.00 86.00 87 PHE A N 1
ATOM 694 C CA . PHE A 1 87 ? 15.664 -4.321 -9.162 1.00 86.00 87 PHE A CA 1
ATOM 695 C C . PHE A 1 87 ? 14.259 -4.780 -9.524 1.00 86.00 87 PHE A C 1
ATOM 697 O O . PHE A 1 87 ? 13.477 -4.055 -10.137 1.00 86.00 87 PHE A O 1
ATOM 704 N N . SER A 1 88 ? 13.922 -5.969 -9.044 1.00 92.00 88 SER A N 1
ATOM 705 C CA . SER A 1 88 ? 12.546 -6.438 -9.001 1.00 92.00 88 SER A CA 1
ATOM 706 C C . SER A 1 88 ? 12.132 -6.684 -7.573 1.00 92.00 88 SER A C 1
ATOM 708 O O . SER A 1 88 ? 12.932 -7.071 -6.717 1.00 92.00 88 SER A O 1
ATOM 710 N N . VAL A 1 89 ? 10.849 -6.486 -7.318 1.00 93.94 89 VAL A N 1
ATOM 711 C CA . VAL A 1 89 ? 10.235 -6.787 -6.036 1.00 93.94 89 VAL A CA 1
ATOM 712 C C . VAL A 1 89 ? 8.942 -7.555 -6.248 1.00 93.94 89 VAL A C 1
ATOM 714 O O . VAL A 1 89 ? 8.158 -7.295 -7.165 1.00 93.94 89 VAL A O 1
ATOM 717 N N . ARG A 1 90 ? 8.756 -8.568 -5.405 1.00 96.12 90 ARG A N 1
ATOM 718 C CA . ARG A 1 90 ? 7.543 -9.378 -5.343 1.00 96.12 90 ARG A CA 1
ATOM 719 C C . ARG A 1 90 ? 6.950 -9.240 -3.954 1.00 96.12 90 ARG A C 1
ATOM 721 O O . ARG A 1 90 ? 7.554 -9.703 -2.991 1.00 96.12 90 ARG A O 1
ATOM 728 N N . TRP A 1 91 ? 5.764 -8.661 -3.869 1.00 97.19 91 TRP A N 1
ATOM 729 C CA . TRP A 1 91 ? 4.942 -8.691 -2.670 1.00 97.19 91 TRP A CA 1
ATOM 730 C C . TRP A 1 91 ? 4.106 -9.956 -2.640 1.00 97.19 91 TRP A C 1
ATOM 732 O O . TRP A 1 91 ? 3.435 -10.266 -3.625 1.00 97.19 91 TRP A O 1
ATOM 742 N N . THR A 1 92 ? 4.118 -10.660 -1.513 1.00 97.06 92 THR A N 1
ATOM 743 C CA . THR A 1 92 ? 3.264 -11.826 -1.278 1.00 97.06 92 THR A CA 1
ATOM 744 C C . THR A 1 92 ? 2.515 -11.694 0.044 1.00 97.06 92 THR A C 1
ATOM 746 O O . THR A 1 92 ? 3.031 -11.142 1.021 1.00 97.06 92 THR A O 1
ATOM 749 N N . GLY A 1 93 ? 1.275 -12.176 0.074 1.00 95.31 93 GLY A N 1
ATOM 750 C CA . GLY A 1 93 ? 0.457 -12.158 1.277 1.00 95.31 93 GLY A CA 1
ATOM 751 C C . GLY A 1 93 ? -1.014 -12.414 0.991 1.00 95.31 93 GLY A C 1
ATOM 752 O O . GLY A 1 93 ? -1.380 -13.091 0.030 1.00 95.31 93 GLY A O 1
ATOM 753 N N . TYR A 1 94 ? -1.851 -11.835 1.838 1.00 93.94 94 TYR A N 1
ATOM 754 C CA . TYR A 1 94 ? -3.293 -11.852 1.742 1.00 93.94 94 TYR A CA 1
ATOM 755 C C . TYR A 1 94 ? -3.843 -10.442 1.576 1.00 93.94 94 TYR A C 1
ATOM 757 O O . TYR A 1 94 ? -3.396 -9.500 2.234 1.00 93.94 94 TYR A O 1
ATOM 765 N N . PHE A 1 95 ? -4.853 -10.339 0.726 1.00 92.88 95 PHE A N 1
ATOM 766 C CA . PHE A 1 95 ? -5.739 -9.201 0.616 1.00 92.88 95 PHE A CA 1
ATOM 767 C C . PHE A 1 95 ? -7.120 -9.594 1.152 1.00 92.88 95 PHE A C 1
ATOM 769 O O . PHE A 1 95 ? -7.744 -10.505 0.617 1.00 92.88 95 PHE A O 1
ATOM 776 N N . ASP A 1 96 ? -7.608 -8.917 2.190 1.00 89.06 96 ASP A N 1
ATOM 777 C CA . ASP A 1 96 ? -8.973 -9.097 2.698 1.00 89.06 96 ASP A CA 1
ATOM 778 C C . ASP A 1 96 ? -9.793 -7.826 2.419 1.00 89.06 96 ASP A C 1
ATOM 780 O O . ASP A 1 96 ? -9.566 -6.784 3.051 1.00 89.06 96 ASP A O 1
ATOM 784 N N . PRO A 1 97 ? -10.766 -7.874 1.492 1.00 83.31 97 PRO A N 1
ATOM 785 C CA . PRO A 1 97 ? -11.552 -6.710 1.119 1.00 83.31 97 PRO A CA 1
ATOM 786 C C . PRO A 1 97 ? -12.541 -6.252 2.203 1.00 83.31 97 PRO A C 1
ATOM 788 O O . PRO A 1 97 ? -13.155 -5.193 2.054 1.00 83.31 97 PRO A O 1
ATOM 791 N N . LEU A 1 98 ? -12.727 -7.036 3.268 1.00 78.19 98 LEU A N 1
ATOM 792 C CA . LEU A 1 98 ? -13.631 -6.763 4.384 1.00 78.19 98 LEU A CA 1
ATOM 793 C C . LEU A 1 98 ? -12.923 -6.644 5.734 1.00 78.19 98 LEU A C 1
ATOM 795 O O . LEU A 1 98 ? -13.607 -6.382 6.723 1.00 78.19 98 LEU A O 1
ATOM 799 N N . ALA A 1 99 ? -11.589 -6.719 5.786 1.00 67.12 99 ALA A N 1
ATOM 800 C CA . ALA A 1 99 ? -10.827 -6.457 7.012 1.00 67.12 99 ALA A CA 1
ATOM 801 C C . ALA A 1 99 ? -11.157 -5.090 7.644 1.00 67.12 99 ALA A C 1
ATOM 803 O O . ALA A 1 99 ? -11.077 -4.922 8.853 1.00 67.12 99 ALA A O 1
ATOM 804 N N . THR A 1 100 ? -11.608 -4.117 6.847 1.00 55.09 100 THR A N 1
ATOM 805 C CA . THR A 1 100 ? -12.043 -2.795 7.323 1.00 55.09 100 THR A CA 1
ATOM 806 C C . THR A 1 100 ? -13.524 -2.706 7.711 1.00 55.09 100 THR A C 1
ATOM 808 O O . THR A 1 100 ? -14.023 -1.618 7.991 1.00 55.09 100 THR A O 1
ATOM 811 N N . GLY A 1 101 ? -14.256 -3.824 7.732 1.00 48.22 101 GLY A N 1
ATOM 812 C CA . GLY A 1 101 ? -15.653 -3.866 8.169 1.00 48.22 101 GLY A CA 1
ATOM 813 C C . GLY A 1 101 ? -16.640 -3.152 7.239 1.00 48.22 101 GLY A C 1
ATOM 814 O O . GLY A 1 101 ? -17.684 -2.706 7.705 1.00 48.22 101 GLY A O 1
ATOM 815 N N . GLY A 1 102 ? -16.328 -3.022 5.942 1.00 41.81 102 GLY A N 1
ATOM 816 C CA . GLY A 1 102 ? -17.273 -2.539 4.929 1.00 41.81 102 GLY A CA 1
ATOM 817 C C . GLY A 1 102 ? -17.937 -1.201 5.271 1.00 41.81 102 GLY A C 1
ATOM 818 O O . GLY A 1 102 ? -19.154 -1.131 5.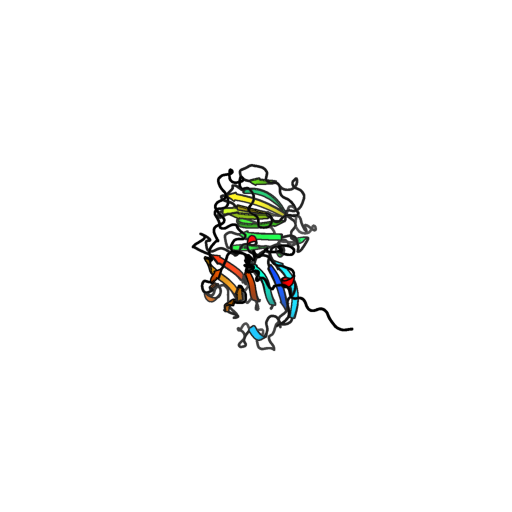287 1.00 41.81 102 GLY A O 1
ATOM 819 N N . SER A 1 103 ? -17.155 -0.163 5.581 1.00 41.88 103 SER A N 1
ATOM 820 C CA . SER A 1 103 ? -17.539 1.263 5.508 1.00 41.88 103 SER A CA 1
ATOM 821 C C . SER A 1 103 ? -18.987 1.655 5.882 1.00 41.88 103 SER A C 1
ATOM 823 O O . SER A 1 103 ? -19.601 2.472 5.200 1.00 41.88 103 SER A O 1
ATOM 825 N N . GLU A 1 104 ? -19.515 1.136 6.990 1.00 41.44 104 GLU A N 1
ATOM 826 C CA . GLU A 1 104 ? -20.548 1.807 7.808 1.00 41.44 104 GLU A CA 1
ATOM 827 C C . GLU A 1 104 ? -20.125 1.853 9.293 1.00 41.44 104 GLU A C 1
ATOM 829 O O . GLU A 1 104 ? -20.932 2.020 10.205 1.00 41.44 104 GLU A O 1
ATOM 834 N N . GLY A 1 105 ? -18.820 1.709 9.544 1.00 47.72 105 GLY A N 1
ATOM 835 C CA . GLY A 1 105 ? -18.221 1.708 10.871 1.00 47.72 105 GLY A CA 1
ATOM 836 C C . GLY A 1 105 ? -17.966 3.120 11.387 1.00 47.72 105 GLY A C 1
ATOM 837 O O . GLY A 1 105 ? -17.229 3.874 10.763 1.00 47.72 105 GLY A O 1
ATOM 838 N N . ALA A 1 106 ? -18.597 3.447 12.515 1.00 54.41 106 ALA A N 1
ATOM 839 C CA . ALA A 1 106 ? -18.531 4.688 13.287 1.00 54.41 106 ALA A CA 1
ATOM 840 C C . ALA A 1 106 ? -17.406 5.687 12.915 1.00 54.41 106 ALA A C 1
ATOM 842 O O . ALA A 1 106 ? -16.214 5.383 12.969 1.00 54.41 106 ALA A O 1
ATOM 843 N N . MET A 1 107 ? -17.835 6.895 12.552 1.00 69.56 107 MET A N 1
ATOM 844 C CA . MET A 1 107 ? -16.995 8.025 12.169 1.00 69.56 107 MET A CA 1
ATOM 845 C C . MET A 1 107 ? -16.794 8.955 13.369 1.00 69.56 107 MET A C 1
ATOM 847 O O . MET A 1 107 ? -17.769 9.324 14.024 1.00 69.56 107 MET A O 1
ATOM 851 N N . PHE A 1 108 ? -15.550 9.348 13.639 1.00 81.69 108 PHE A N 1
ATOM 852 C CA . PHE A 1 108 ? -15.176 10.116 14.829 1.00 81.69 108 PHE A CA 1
ATOM 853 C C . PHE A 1 108 ? -14.375 11.371 14.504 1.00 81.69 108 PHE A C 1
ATOM 855 O O . PHE A 1 108 ? -13.688 11.456 13.483 1.00 81.69 108 PHE A O 1
ATOM 862 N N . ALA A 1 109 ? -14.377 12.320 15.439 1.00 87.88 109 ALA A N 1
ATOM 863 C CA . ALA A 1 109 ? -13.320 13.317 15.514 1.00 87.88 109 ALA A CA 1
ATOM 864 C C . ALA A 1 109 ? -12.101 12.704 16.219 1.00 87.88 109 ALA A C 1
ATOM 866 O O . ALA A 1 109 ? -12.175 12.347 17.396 1.00 87.88 109 ALA A O 1
ATOM 867 N N . VAL A 1 110 ? -10.972 12.597 15.517 1.00 92.50 110 VAL A N 1
ATOM 868 C CA . VAL A 1 110 ? -9.729 12.027 16.056 1.00 92.50 110 VAL A CA 1
ATOM 869 C C . VAL A 1 110 ? -8.663 13.104 16.104 1.00 92.50 110 VAL A C 1
ATOM 871 O O . VAL A 1 110 ? -8.281 13.655 15.076 1.00 92.50 110 VAL A O 1
ATOM 874 N N . LYS A 1 111 ? -8.161 13.409 17.301 1.00 95.38 111 LYS A N 1
ATOM 875 C CA . LYS A 1 111 ? -7.144 14.447 17.483 1.00 95.38 111 LYS A CA 1
ATOM 876 C C . LYS A 1 111 ? -6.088 14.027 18.473 1.00 95.38 111 LYS A C 1
ATOM 878 O O . LYS A 1 111 ? -6.416 13.474 19.522 1.00 95.38 111 LYS A O 1
ATOM 883 N N . GLY A 1 112 ? -4.832 14.337 18.193 1.00 94.88 112 GLY A N 1
ATOM 884 C CA . GLY A 1 112 ? -3.788 14.041 19.149 1.00 94.88 112 GLY A CA 1
ATOM 885 C C . GLY A 1 112 ? -2.379 14.075 18.619 1.00 94.88 112 GLY A C 1
ATOM 886 O O . GLY A 1 112 ? -2.128 14.459 17.483 1.00 94.88 112 GLY A O 1
ATOM 887 N N . ARG A 1 113 ? -1.469 13.633 19.479 1.00 94.12 113 ARG A N 1
ATOM 888 C CA . ARG A 1 113 ? -0.055 13.458 19.177 1.00 94.12 113 ARG A CA 1
ATOM 889 C C . ARG A 1 113 ? 0.378 12.042 19.523 1.00 94.12 113 ARG A C 1
ATOM 891 O O . ARG A 1 113 ? 0.138 11.569 20.635 1.00 94.12 113 ARG A O 1
ATOM 898 N N . ILE A 1 114 ? 1.060 11.403 18.583 1.00 93.88 114 ILE A N 1
ATOM 899 C CA . ILE A 1 114 ? 1.592 10.050 18.710 1.00 93.88 114 ILE A CA 1
ATOM 900 C C . ILE A 1 114 ? 3.116 10.130 18.628 1.00 93.88 114 ILE A C 1
ATOM 902 O O . ILE A 1 114 ? 3.668 10.665 17.667 1.00 93.88 114 ILE A O 1
ATOM 906 N N . ASN A 1 115 ? 3.799 9.620 19.648 1.00 91.56 115 ASN A N 1
ATOM 907 C CA . ASN A 1 115 ? 5.238 9.395 19.625 1.00 91.56 115 ASN A CA 1
ATOM 908 C C . ASN A 1 115 ? 5.513 8.139 18.806 1.00 91.56 115 ASN A C 1
ATOM 910 O O . ASN A 1 115 ? 4.905 7.100 19.057 1.00 91.56 115 ASN A O 1
ATOM 914 N N . ILE A 1 116 ? 6.431 8.201 17.851 1.00 89.50 116 ILE A N 1
ATOM 915 C CA . ILE A 1 116 ? 6.769 7.074 16.986 1.00 89.50 116 ILE A CA 1
ATOM 916 C C . ILE A 1 116 ? 8.286 6.934 16.867 1.00 89.50 116 ILE A C 1
ATOM 918 O O . ILE A 1 116 ? 9.059 7.886 16.999 1.00 89.50 116 ILE A O 1
ATOM 922 N N . ASN A 1 117 ? 8.733 5.708 16.621 1.00 86.19 117 ASN A N 1
ATOM 923 C CA . ASN A 1 117 ? 10.131 5.417 16.322 1.00 86.19 117 ASN A CA 1
ATOM 924 C C . ASN A 1 117 ? 10.246 4.266 15.318 1.00 86.19 117 ASN A C 1
ATOM 926 O O . ASN A 1 117 ? 10.759 3.194 15.658 1.00 86.19 117 ASN A O 1
ATOM 930 N N . PRO A 1 118 ? 9.728 4.447 14.095 1.00 76.75 118 PRO A N 1
ATOM 931 C CA . PRO A 1 118 ? 9.669 3.346 13.162 1.00 76.75 118 PRO A CA 1
ATOM 932 C C . PRO A 1 118 ? 11.061 2.995 12.623 1.00 76.75 118 PRO A C 1
ATOM 934 O O . PRO A 1 118 ? 11.345 1.825 12.416 1.00 76.75 118 PRO A O 1
ATOM 937 N N . SER A 1 119 ? 11.996 3.943 12.511 1.00 73.56 119 SER A N 1
ATOM 938 C CA . SER A 1 119 ? 13.342 3.656 11.990 1.00 73.56 119 SER A CA 1
ATOM 939 C C . SER A 1 119 ? 14.230 2.791 12.898 1.00 73.56 119 SER A C 1
ATOM 941 O O . SER A 1 119 ? 15.261 2.310 12.443 1.00 73.56 119 SER A O 1
ATOM 943 N N . ASN A 1 120 ? 13.841 2.527 14.151 1.00 71.81 120 ASN A N 1
ATOM 944 C CA . ASN A 1 120 ? 14.624 1.687 15.070 1.00 71.81 120 ASN A CA 1
ATOM 945 C C . ASN A 1 120 ? 14.416 0.172 14.893 1.00 71.81 120 ASN A C 1
ATOM 947 O O . ASN A 1 120 ? 15.195 -0.611 15.427 1.00 71.81 120 ASN A O 1
ATOM 951 N N . SER A 1 121 ? 13.355 -0.264 14.214 1.00 74.38 121 SER A N 1
ATOM 952 C CA . SER A 1 121 ? 13.102 -1.688 13.965 1.00 74.38 121 SER A CA 1
ATOM 953 C C . SER A 1 121 ? 12.272 -1.865 12.702 1.00 74.38 121 SER A C 1
ATOM 955 O O . SER A 1 121 ? 11.354 -1.095 12.452 1.00 74.38 121 SER A O 1
ATOM 957 N N . GLU A 1 122 ? 12.561 -2.894 11.912 1.00 66.94 122 GLU A N 1
ATOM 958 C CA . GLU A 1 122 ? 11.733 -3.280 10.759 1.00 66.94 122 GLU A CA 1
ATOM 959 C C . GLU A 1 122 ? 10.328 -3.736 11.166 1.00 66.94 122 GLU A C 1
ATOM 961 O O . GLU A 1 122 ? 9.390 -3.589 10.395 1.00 66.94 122 GLU A O 1
ATOM 966 N N . SER A 1 123 ? 10.157 -4.208 12.403 1.00 66.75 123 SER A N 1
ATOM 967 C CA . SER A 1 123 ? 8.848 -4.560 12.962 1.00 66.75 123 SER A CA 1
ATOM 968 C C . SER A 1 123 ? 8.056 -3.348 13.468 1.00 66.75 123 SER A C 1
ATOM 970 O O . SER A 1 123 ? 6.934 -3.508 13.954 1.00 66.75 123 SER A O 1
ATOM 972 N N . ASN A 1 124 ? 8.632 -2.140 13.433 1.00 72.06 124 ASN A N 1
ATOM 973 C CA . ASN A 1 124 ? 7.893 -0.930 13.759 1.00 72.06 124 ASN A CA 1
ATOM 974 C C . ASN A 1 124 ? 7.243 -0.382 12.493 1.00 72.06 124 ASN A C 1
ATOM 976 O O . ASN A 1 124 ? 7.909 0.013 11.536 1.00 72.06 124 ASN A O 1
ATOM 980 N N . GLU A 1 125 ? 5.922 -0.318 12.523 1.00 77.38 125 GLU A N 1
ATOM 981 C CA . GLU A 1 125 ? 5.139 0.060 11.363 1.00 77.38 125 GLU A CA 1
ATOM 982 C C . GLU A 1 125 ? 4.923 1.567 11.310 1.00 77.38 125 GLU A C 1
ATOM 984 O O . GLU A 1 125 ? 4.506 2.198 12.289 1.00 77.38 125 GLU A O 1
ATOM 989 N N . PHE A 1 126 ? 5.194 2.138 10.141 1.00 88.31 126 PHE A N 1
ATOM 990 C CA . PHE A 1 126 ? 4.791 3.491 9.814 1.00 88.31 126 PHE A CA 1
ATOM 991 C C . PHE A 1 126 ? 4.529 3.629 8.320 1.00 88.31 126 PHE A C 1
ATOM 993 O O . PHE A 1 126 ? 5.415 3.373 7.499 1.00 88.31 126 PHE A O 1
ATOM 1000 N N . ALA A 1 127 ? 3.326 4.084 7.996 1.00 88.25 127 ALA A N 1
ATOM 1001 C CA . ALA A 1 127 ? 2.977 4.613 6.693 1.00 88.25 127 ALA A CA 1
ATOM 1002 C C . ALA A 1 127 ? 2.033 5.805 6.870 1.00 88.25 127 ALA A C 1
ATOM 1004 O O . ALA A 1 127 ? 1.077 5.754 7.641 1.00 88.25 127 ALA A O 1
ATOM 1005 N N . LEU A 1 128 ? 2.295 6.874 6.136 1.00 90.62 128 LEU A N 1
ATOM 1006 C CA . LEU A 1 128 ? 1.454 8.055 6.058 1.00 90.62 128 LEU A CA 1
ATOM 1007 C C . LEU A 1 128 ? 1.153 8.314 4.587 1.00 90.62 128 LEU A C 1
ATOM 1009 O O . LEU A 1 128 ? 2.074 8.541 3.809 1.00 90.62 128 LEU A O 1
ATOM 1013 N N . VAL A 1 129 ? -0.124 8.298 4.217 1.00 86.81 129 VAL A N 1
ATOM 1014 C CA . VAL A 1 129 ? -0.577 8.604 2.859 1.00 86.81 129 VAL A CA 1
ATOM 1015 C C . VAL A 1 129 ? -1.175 10.004 2.852 1.00 86.81 129 VAL A C 1
ATOM 1017 O O . VAL A 1 129 ? -2.232 10.255 3.438 1.00 86.81 129 VAL A O 1
ATOM 1020 N N . MET A 1 130 ? -0.487 10.917 2.179 1.00 89.00 130 MET A N 1
ATOM 1021 C CA . MET A 1 130 ? -0.920 12.289 1.943 1.00 89.00 130 MET A CA 1
ATOM 1022 C C . MET A 1 130 ? -2.109 12.316 0.965 1.00 89.00 130 MET A C 1
ATOM 1024 O O . MET A 1 130 ? -2.350 11.362 0.225 1.00 89.00 130 MET A O 1
ATOM 1028 N N . ALA A 1 131 ? -2.883 13.400 0.949 1.00 84.94 131 ALA A N 1
ATOM 1029 C CA . ALA A 1 131 ? -4.081 13.503 0.108 1.00 84.94 131 ALA A CA 1
ATOM 1030 C C . ALA A 1 131 ? -3.784 13.542 -1.405 1.00 84.94 131 ALA A C 1
ATOM 1032 O O . ALA A 1 131 ? -4.639 13.176 -2.206 1.00 84.94 131 ALA A O 1
ATOM 1033 N N . ASP A 1 132 ? -2.571 13.934 -1.798 1.00 80.69 132 ASP A N 1
ATOM 1034 C CA . ASP A 1 132 ? -2.065 13.844 -3.177 1.00 80.69 132 ASP A CA 1
ATOM 1035 C C . ASP A 1 132 ? -1.586 12.421 -3.550 1.00 80.69 132 ASP A C 1
ATOM 1037 O O . ASP A 1 132 ? -1.153 12.168 -4.674 1.00 80.69 132 ASP A O 1
ATOM 1041 N N . GLY A 1 133 ? -1.665 11.472 -2.611 1.00 74.00 133 GLY A N 1
ATOM 1042 C CA . GLY A 1 133 ? -1.182 10.104 -2.760 1.00 74.00 133 GLY A CA 1
ATOM 1043 C C . GLY A 1 133 ? 0.321 9.936 -2.527 1.00 74.00 133 GLY A C 1
ATOM 1044 O O . GLY A 1 133 ? 0.829 8.824 -2.715 1.00 74.00 133 GLY A O 1
ATOM 1045 N N . THR A 1 134 ? 1.048 10.990 -2.142 1.00 80.56 134 THR A N 1
ATOM 1046 C CA . THR A 1 134 ? 2.429 10.888 -1.649 1.00 80.56 134 THR A CA 1
ATOM 1047 C C . THR A 1 134 ? 2.446 10.016 -0.399 1.00 80.56 134 THR A C 1
ATOM 1049 O O . THR A 1 134 ? 1.566 10.128 0.451 1.00 80.56 134 THR A O 1
ATOM 1052 N N . THR A 1 135 ? 3.427 9.121 -0.278 1.00 82.12 135 THR A N 1
ATOM 1053 C CA . THR A 1 135 ? 3.496 8.180 0.848 1.00 82.12 135 THR A CA 1
ATOM 1054 C C . THR A 1 135 ? 4.812 8.300 1.572 1.00 82.12 135 THR A C 1
ATOM 1056 O O . THR A 1 135 ? 5.868 8.226 0.954 1.00 82.12 135 THR A O 1
ATOM 1059 N N . ILE A 1 136 ? 4.730 8.482 2.886 1.00 86.06 136 ILE A N 1
ATOM 1060 C CA . ILE A 1 136 ? 5.878 8.508 3.777 1.00 86.06 136 ILE A CA 1
ATOM 1061 C C . ILE A 1 136 ? 5.898 7.202 4.549 1.00 86.06 136 ILE A C 1
ATOM 1063 O O . ILE A 1 136 ? 4.980 6.912 5.312 1.00 86.06 136 ILE A O 1
ATOM 1067 N N . THR A 1 137 ? 6.940 6.408 4.350 1.00 84.19 137 THR A N 1
ATOM 1068 C CA . THR A 1 137 ? 7.133 5.142 5.059 1.00 84.19 137 THR A CA 1
ATOM 1069 C C . THR A 1 137 ? 8.226 5.280 6.110 1.00 84.19 137 THR A C 1
ATOM 1071 O O . THR A 1 137 ? 8.925 6.293 6.193 1.00 84.19 137 THR A O 1
ATOM 1074 N N . ARG A 1 138 ? 8.397 4.231 6.917 1.00 82.94 138 ARG A N 1
ATOM 1075 C CA . ARG A 1 138 ? 9.516 4.083 7.854 1.00 82.94 138 ARG A CA 1
ATOM 1076 C C . ARG A 1 138 ? 10.869 4.475 7.251 1.00 82.94 138 ARG A C 1
ATOM 1078 O O . ARG A 1 138 ? 11.641 5.154 7.921 1.00 82.94 138 ARG A O 1
ATOM 1085 N N . ASP A 1 139 ? 11.155 4.044 6.025 1.00 77.12 139 ASP A N 1
ATOM 1086 C CA . ASP A 1 139 ? 12.479 4.214 5.413 1.00 77.12 139 ASP A CA 1
ATOM 1087 C C . ASP A 1 139 ? 12.798 5.678 5.108 1.00 77.12 139 ASP A C 1
ATOM 1089 O O . ASP A 1 139 ? 13.961 6.074 5.113 1.00 77.12 139 ASP A O 1
ATOM 1093 N N . MET A 1 140 ? 11.767 6.503 4.905 1.00 79.38 140 MET A N 1
ATOM 1094 C CA . MET A 1 140 ? 11.935 7.945 4.751 1.00 79.38 140 MET A CA 1
ATOM 1095 C C . MET A 1 140 ? 12.258 8.629 6.082 1.00 79.38 140 MET A C 1
ATOM 1097 O O . MET A 1 140 ? 12.826 9.716 6.080 1.00 79.38 140 MET A O 1
ATOM 1101 N N . LEU A 1 141 ? 11.949 8.008 7.227 1.00 82.06 141 LEU A N 1
ATOM 1102 C CA . LEU A 1 141 ? 12.202 8.568 8.562 1.00 82.06 141 LEU A CA 1
ATOM 1103 C C . LEU A 1 141 ? 13.645 8.313 9.043 1.00 82.06 141 LEU A C 1
ATOM 1105 O O . LEU A 1 141 ? 13.887 7.943 10.202 1.00 82.06 141 LEU A O 1
ATOM 1109 N N . ALA A 1 142 ? 14.596 8.511 8.129 1.00 71.94 142 ALA A N 1
ATOM 1110 C CA . ALA A 1 142 ? 16.037 8.431 8.334 1.00 71.94 142 ALA A CA 1
ATOM 1111 C C . ALA A 1 142 ? 16.658 9.818 8.610 1.00 71.94 142 ALA A C 1
ATOM 1113 O O . ALA A 1 142 ? 15.976 10.847 8.586 1.00 71.94 142 ALA A O 1
ATOM 1114 N N . ASP A 1 143 ? 17.962 9.851 8.905 1.00 59.72 143 ASP A N 1
ATOM 1115 C CA . ASP A 1 143 ? 18.679 11.092 9.223 1.00 59.72 143 ASP A CA 1
ATOM 1116 C C . ASP A 1 143 ? 18.628 12.077 8.040 1.00 59.72 143 ASP A C 1
ATOM 1118 O O . ASP A 1 143 ? 19.063 11.768 6.932 1.00 59.72 143 ASP A O 1
ATOM 1122 N N . GLY A 1 144 ? 18.073 13.269 8.275 1.00 68.44 144 GLY A N 1
ATOM 1123 C CA . GLY A 1 144 ? 17.954 14.334 7.276 1.00 68.44 144 GLY A CA 1
ATOM 1124 C C . GLY A 1 144 ? 16.558 14.565 6.689 1.00 68.44 144 GLY A C 1
ATOM 1125 O O . GLY A 1 144 ? 16.367 15.599 6.047 1.00 68.44 144 GLY A O 1
ATOM 1126 N N . TYR A 1 145 ? 15.571 13.694 6.932 1.00 79.88 145 TYR A N 1
ATOM 1127 C CA . TYR A 1 145 ? 14.184 13.996 6.563 1.00 79.88 145 TYR A CA 1
ATOM 1128 C C . TYR A 1 145 ? 13.613 15.068 7.499 1.00 79.88 145 TYR A C 1
ATOM 1130 O O . TYR A 1 145 ? 13.586 14.894 8.712 1.00 79.88 145 TYR A O 1
ATOM 1138 N N . ALA A 1 146 ? 13.160 16.198 6.954 1.00 84.75 146 ALA A N 1
ATOM 1139 C CA . ALA A 1 146 ? 12.724 17.342 7.763 1.00 84.75 146 ALA A CA 1
ATOM 1140 C C . ALA A 1 146 ? 11.363 17.131 8.458 1.00 84.75 146 ALA A C 1
ATOM 1142 O O . ALA A 1 146 ? 10.959 17.942 9.293 1.00 84.75 146 ALA A O 1
ATOM 1143 N N . GLY A 1 147 ? 10.648 16.062 8.103 1.00 88.88 147 GLY A N 1
ATOM 1144 C CA . GLY A 1 147 ? 9.232 15.911 8.403 1.00 88.88 147 GLY A CA 1
ATOM 1145 C C . GLY A 1 147 ? 8.347 16.488 7.297 1.00 88.88 147 GLY A C 1
ATOM 1146 O O . GLY A 1 147 ? 8.824 16.990 6.280 1.00 88.88 147 GLY A O 1
ATOM 1147 N N . ILE A 1 148 ? 7.036 16.400 7.500 1.00 92.62 148 ILE A N 1
ATOM 1148 C CA . ILE A 1 148 ? 6.028 16.876 6.550 1.00 92.62 148 ILE A CA 1
ATOM 1149 C C . ILE A 1 148 ? 4.791 17.364 7.298 1.00 92.62 148 ILE A C 1
ATOM 1151 O O . ILE A 1 148 ? 4.487 16.920 8.403 1.00 92.62 148 ILE A O 1
ATOM 1155 N N . SER A 1 149 ? 4.070 18.314 6.718 1.00 96.62 149 SER A N 1
ATOM 1156 C CA . SER A 1 149 ? 2.768 18.760 7.217 1.00 96.62 149 SER A CA 1
ATOM 1157 C C . SER A 1 149 ? 1.826 18.942 6.047 1.00 96.62 149 SER A C 1
ATOM 1159 O O . SER A 1 149 ? 2.244 19.437 5.002 1.00 96.62 149 SER A O 1
ATOM 1161 N N . GLY A 1 150 ? 0.565 18.570 6.219 1.00 95.81 150 GLY A N 1
ATOM 1162 C CA . GLY A 1 150 ? -0.415 18.736 5.157 1.00 95.81 150 GLY A CA 1
ATOM 1163 C C . GLY A 1 150 ? -1.613 17.805 5.278 1.00 95.81 150 GLY A C 1
ATOM 1164 O O . GLY A 1 150 ? -1.766 17.115 6.291 1.00 95.81 150 GLY A O 1
ATOM 1165 N N . PRO A 1 151 ? -2.472 17.806 4.248 1.00 94.56 151 PRO A N 1
ATOM 1166 C CA . PRO A 1 151 ? -3.621 16.924 4.188 1.00 94.56 151 PRO A CA 1
ATOM 1167 C C . PRO A 1 151 ? -3.181 15.477 3.936 1.00 94.56 151 PRO A C 1
ATOM 1169 O O . PRO A 1 151 ? -2.334 15.206 3.084 1.00 94.56 151 PRO A O 1
ATOM 1172 N N . ALA A 1 152 ? -3.793 14.549 4.656 1.00 92.19 152 ALA A N 1
ATOM 1173 C CA . ALA A 1 152 ? -3.579 13.116 4.583 1.00 92.19 152 ALA A CA 1
ATOM 1174 C C . ALA A 1 152 ? -4.912 12.367 4.582 1.00 92.19 152 ALA A C 1
ATOM 1176 O O . ALA A 1 152 ? -5.968 12.935 4.864 1.00 92.19 152 ALA A O 1
ATOM 1177 N N . THR A 1 153 ? -4.844 11.088 4.234 1.00 85.44 153 THR A N 1
ATOM 1178 C CA . THR A 1 153 ? -6.008 10.195 4.142 1.00 85.44 153 THR A CA 1
ATOM 1179 C C . THR A 1 153 ? -5.842 8.933 4.978 1.00 85.44 153 THR A C 1
ATOM 1181 O O . THR A 1 153 ? -6.830 8.401 5.484 1.00 85.44 153 THR A O 1
ATOM 1184 N N . VAL A 1 154 ? -4.598 8.479 5.172 1.00 86.31 154 VAL A N 1
ATOM 1185 C CA . VAL A 1 154 ? -4.280 7.279 5.952 1.00 86.31 154 VAL A CA 1
ATOM 1186 C C . VAL A 1 154 ? -3.064 7.532 6.829 1.00 86.31 154 VAL A C 1
ATOM 1188 O O . VAL A 1 154 ? -2.032 8.004 6.353 1.00 86.31 154 VAL A O 1
ATOM 1191 N N . VAL A 1 155 ? -3.170 7.140 8.093 1.00 91.69 155 VAL A N 1
ATOM 1192 C CA . VAL A 1 155 ? -2.038 6.935 8.999 1.00 91.69 155 VAL A CA 1
ATOM 1193 C C . VAL A 1 155 ? -2.066 5.483 9.435 1.00 91.69 155 VAL A C 1
ATOM 1195 O O . VAL A 1 155 ? -3.064 5.051 9.990 1.00 91.69 155 VAL A O 1
ATOM 1198 N N . ALA A 1 156 ? -0.974 4.754 9.244 1.00 89.19 156 ALA A N 1
ATOM 1199 C CA . ALA A 1 156 ? -0.719 3.466 9.872 1.00 89.19 156 ALA A CA 1
ATOM 1200 C C . ALA A 1 156 ? 0.509 3.603 10.768 1.00 89.19 156 ALA A C 1
ATOM 1202 O O . ALA A 1 156 ? 1.565 4.052 10.317 1.00 89.19 156 ALA A O 1
ATOM 1203 N N . VAL A 1 157 ? 0.372 3.260 12.045 1.00 91.00 157 VAL A N 1
ATOM 1204 C CA . VAL A 1 157 ? 1.401 3.531 13.044 1.00 91.00 157 VAL A CA 1
ATOM 1205 C C . VAL A 1 157 ? 1.394 2.504 14.166 1.00 91.00 157 VAL A C 1
ATOM 1207 O O . VAL A 1 157 ? 0.349 2.175 14.722 1.00 91.00 157 VAL A O 1
ATOM 1210 N N . ARG A 1 158 ? 2.587 2.064 14.570 1.00 90.00 158 ARG A N 1
ATOM 1211 C CA . ARG A 1 158 ? 2.813 1.470 15.891 1.00 90.00 158 ARG A CA 1
ATOM 1212 C C . ARG A 1 158 ? 3.389 2.537 16.839 1.00 90.00 158 ARG A C 1
ATOM 1214 O O . ARG A 1 158 ? 4.518 2.991 16.617 1.00 90.00 158 ARG A O 1
ATOM 1221 N N . PRO A 1 159 ? 2.641 2.980 17.869 1.00 90.81 159 PRO A N 1
ATOM 1222 C CA . PRO A 1 159 ? 3.105 3.986 18.817 1.00 90.81 159 PRO A CA 1
ATOM 1223 C C . PRO A 1 159 ? 4.356 3.536 19.574 1.00 90.81 159 PRO A C 1
ATOM 1225 O O . PRO A 1 159 ? 4.530 2.368 19.916 1.00 90.81 159 PRO A O 1
ATOM 1228 N N . LYS A 1 160 ? 5.217 4.494 19.900 1.00 86.62 160 LYS A N 1
ATOM 1229 C CA . LYS A 1 160 ? 6.334 4.324 20.824 1.00 86.62 160 LYS A CA 1
ATOM 1230 C C . LYS A 1 160 ? 5.904 4.748 22.225 1.00 86.62 160 LYS A C 1
ATOM 1232 O O . LYS A 1 160 ? 5.176 5.724 22.396 1.00 86.62 160 LYS A O 1
ATOM 1237 N N . GLY A 1 161 ? 6.471 4.089 23.233 1.00 72.81 161 GLY A N 1
ATOM 1238 C CA . GLY A 1 161 ? 6.285 4.489 24.624 1.00 72.81 161 GLY A CA 1
ATOM 1239 C C . GLY A 1 161 ? 4.942 4.042 25.190 1.00 72.81 161 GLY A C 1
ATOM 1240 O O . GLY A 1 161 ? 4.089 3.530 24.477 1.00 72.81 161 GLY A O 1
ATOM 1241 N N . ASN A 1 162 ? 4.762 4.189 26.496 1.00 65.25 162 ASN A N 1
ATOM 1242 C CA . ASN A 1 162 ? 3.479 3.896 27.133 1.00 65.25 162 ASN A CA 1
ATOM 1243 C C . ASN A 1 162 ? 2.490 5.065 26.931 1.00 65.25 162 ASN A C 1
ATOM 1245 O O . ASN A 1 162 ? 2.835 6.124 26.398 1.00 65.25 162 ASN A O 1
ATOM 1249 N N . GLY A 1 163 ? 1.238 4.874 27.352 1.00 61.41 163 GLY A N 1
ATOM 1250 C CA . GLY A 1 163 ? 0.149 5.830 27.126 1.00 61.41 163 GLY A CA 1
ATOM 1251 C C . GLY A 1 163 ? 0.357 7.239 27.700 1.00 61.41 163 GLY A C 1
ATOM 1252 O O . GLY A 1 163 ? -0.403 8.126 27.347 1.00 61.41 163 GLY A O 1
ATOM 1253 N N . SER A 1 164 ? 1.370 7.491 28.540 1.00 70.88 164 SER A N 1
ATOM 1254 C CA . SER A 1 164 ? 1.659 8.838 29.062 1.00 70.88 164 SER A CA 1
ATOM 1255 C C . SER A 1 164 ? 2.477 9.713 28.107 1.00 70.88 164 SER A C 1
ATOM 1257 O O . SER A 1 164 ? 2.521 10.929 28.279 1.00 70.88 164 SER A O 1
ATOM 1259 N N . GLN A 1 165 ? 3.126 9.117 27.103 1.00 73.88 165 GLN A N 1
ATOM 1260 C CA . GLN A 1 165 ? 3.899 9.838 26.084 1.00 73.88 165 GLN A CA 1
ATOM 1261 C C . GLN A 1 165 ? 3.080 10.133 24.825 1.00 73.88 165 GLN A C 1
ATOM 1263 O O . GLN A 1 165 ? 3.550 10.842 23.940 1.00 73.88 165 GLN A O 1
ATOM 1268 N N . ASN A 1 166 ? 1.876 9.573 24.743 1.00 86.25 166 ASN A N 1
ATOM 1269 C CA . ASN A 1 166 ? 0.959 9.700 23.625 1.00 86.25 166 ASN A CA 1
ATOM 1270 C C . ASN A 1 166 ? -0.318 10.385 24.114 1.00 86.25 166 ASN A C 1
ATOM 1272 O O . ASN A 1 166 ? -0.739 10.184 25.248 1.00 86.25 166 ASN A O 1
ATOM 1276 N N . GLY A 1 167 ? -0.955 11.180 23.264 1.00 87.31 167 GLY A N 1
ATOM 1277 C CA . GLY A 1 167 ? -2.200 11.856 23.606 1.00 87.31 167 GLY A CA 1
ATOM 1278 C C . GLY A 1 167 ? -3.134 11.846 22.419 1.00 87.31 167 GLY A C 1
ATOM 1279 O O . GLY A 1 167 ? -3.161 12.831 21.691 1.00 87.31 167 GLY A O 1
ATOM 1280 N N . LEU A 1 168 ? -3.856 10.742 22.212 1.00 91.56 168 LEU A N 1
ATOM 1281 C CA . LEU A 1 168 ? -4.915 10.644 21.209 1.00 91.56 168 LEU A CA 1
ATOM 1282 C C . LEU A 1 168 ? -6.279 10.801 21.883 1.00 91.56 168 LEU A C 1
ATOM 1284 O O . LEU A 1 168 ? -6.489 10.360 23.012 1.00 91.56 168 LEU A O 1
ATOM 1288 N N . THR A 1 169 ? -7.206 11.442 21.187 1.00 92.06 169 THR A N 1
ATOM 1289 C CA . THR A 1 169 ? -8.594 11.596 21.605 1.00 92.06 169 THR A CA 1
ATOM 1290 C C . THR A 1 169 ? -9.526 11.156 20.490 1.00 92.06 169 THR A C 1
ATOM 1292 O O . THR A 1 169 ? -9.224 11.367 19.315 1.00 92.06 169 THR A O 1
ATOM 1295 N N . VAL A 1 170 ? -10.648 10.558 20.879 1.00 89.56 170 VAL A N 1
ATOM 1296 C CA . VAL A 1 170 ? -11.769 10.173 20.015 1.00 89.56 170 VAL A CA 1
ATOM 1297 C C . VAL A 1 170 ? -13.002 10.876 20.568 1.00 89.56 170 VAL A C 1
ATOM 1299 O O . VAL A 1 170 ? -13.339 10.702 21.740 1.00 89.56 170 VAL A O 1
ATOM 1302 N N . ASP A 1 171 ? -13.609 11.749 19.768 1.00 87.25 171 ASP A N 1
ATOM 1303 C CA . ASP A 1 171 ? -14.701 12.648 20.168 1.00 87.25 171 ASP A CA 1
ATOM 1304 C C . ASP A 1 171 ? -14.399 13.425 21.461 1.00 87.25 171 ASP A C 1
ATOM 1306 O O . ASP A 1 171 ? -15.224 13.562 22.367 1.00 87.25 171 ASP A O 1
ATOM 1310 N N . GLY A 1 172 ? -13.156 13.900 21.577 1.00 86.38 172 GLY A N 1
ATOM 1311 C CA . GLY A 1 172 ? -12.669 14.653 22.734 1.00 86.38 172 GLY A CA 1
ATOM 1312 C C . GLY A 1 172 ? -12.415 13.816 23.993 1.00 86.38 172 GLY A C 1
ATOM 1313 O O . GLY A 1 172 ? -11.930 14.358 24.986 1.00 86.38 172 GLY A O 1
ATOM 1314 N N . LYS A 1 173 ? -12.689 12.506 23.977 1.00 89.81 173 LYS A N 1
ATOM 1315 C CA . LYS A 1 173 ? -12.373 11.596 25.087 1.00 89.81 173 LYS A CA 1
ATOM 1316 C C . LYS A 1 173 ? -10.979 10.994 24.901 1.00 89.81 173 LYS A C 1
ATOM 1318 O O . LYS A 1 173 ? -10.632 10.658 23.770 1.00 89.81 173 LYS A O 1
ATOM 1323 N N . PRO A 1 174 ? -10.185 10.817 25.973 1.00 90.00 174 PRO A N 1
ATOM 1324 C CA . PRO A 1 174 ? -8.891 10.148 25.880 1.00 90.00 174 PRO A CA 1
ATOM 1325 C C . PRO A 1 174 ? -9.015 8.754 25.264 1.00 90.00 174 PRO A C 1
ATOM 1327 O O . PRO A 1 174 ? -9.856 7.956 25.679 1.00 90.00 174 PRO A O 1
ATOM 1330 N N . PHE A 1 175 ? -8.147 8.463 24.302 1.00 88.88 175 PHE A N 1
ATOM 1331 C CA . PHE A 1 175 ? -8.025 7.165 23.663 1.00 88.88 175 PHE A CA 1
ATOM 1332 C C . PHE A 1 175 ? -6.637 6.600 23.964 1.00 88.88 175 PHE A C 1
ATOM 1334 O O . PHE A 1 175 ? -5.617 7.156 23.550 1.00 88.88 175 PHE A O 1
ATOM 1341 N N . ALA A 1 176 ? -6.597 5.520 24.744 1.00 89.00 176 ALA A N 1
ATOM 1342 C CA . ALA A 1 176 ? -5.346 4.911 25.167 1.00 89.00 176 ALA A CA 1
ATOM 1343 C C . ALA A 1 176 ? -4.681 4.186 23.992 1.00 89.00 176 ALA A C 1
ATOM 1345 O O . ALA A 1 176 ? -5.286 3.323 23.360 1.00 89.00 176 ALA A O 1
ATOM 1346 N N . LEU A 1 177 ? -3.421 4.531 23.732 1.00 89.00 177 LEU A N 1
ATOM 1347 C CA . LEU A 1 177 ? -2.587 3.862 22.743 1.00 89.00 177 LEU A CA 1
ATOM 1348 C C . LEU A 1 177 ? -1.653 2.857 23.422 1.00 89.00 177 LEU A C 1
ATOM 1350 O O . LEU A 1 177 ? -1.033 3.148 24.447 1.00 89.00 177 LEU A O 1
ATOM 1354 N N . GLU A 1 178 ? -1.534 1.686 22.806 1.00 88.81 178 GLU A N 1
ATOM 1355 C CA . GLU A 1 178 ? -0.651 0.592 23.220 1.00 88.81 178 GLU A CA 1
ATOM 1356 C C . GLU A 1 178 ? 0.513 0.477 22.237 1.00 88.81 178 GLU A C 1
ATOM 1358 O O . GLU A 1 178 ? 0.301 0.441 21.029 1.00 88.81 178 GLU A O 1
ATOM 1363 N N . ASN A 1 179 ? 1.744 0.379 22.734 1.00 86.81 179 ASN A N 1
ATOM 1364 C CA . ASN A 1 179 ? 2.929 0.254 21.877 1.00 86.81 179 ASN A CA 1
ATOM 1365 C C . ASN A 1 179 ? 3.083 -1.123 21.213 1.00 86.81 179 ASN A C 1
ATOM 1367 O O . ASN A 1 179 ? 3.851 -1.260 20.264 1.00 86.81 179 ASN A O 1
ATOM 1371 N N . SER A 1 180 ? 2.376 -2.139 21.707 1.00 85.31 180 SER A N 1
ATOM 1372 C CA . SER A 1 180 ? 2.309 -3.469 21.102 1.00 85.31 180 SER A CA 1
ATOM 1373 C C . SER A 1 180 ? 1.336 -3.529 19.926 1.00 85.31 180 SER A C 1
ATOM 1375 O O . SER A 1 180 ? 1.457 -4.419 19.088 1.00 85.31 180 SER A O 1
ATOM 1377 N N . ALA A 1 181 ? 0.394 -2.588 19.855 1.00 85.88 181 ALA A N 1
ATOM 1378 C CA . ALA A 1 181 ? -0.679 -2.594 18.876 1.00 85.88 181 ALA A CA 1
ATOM 1379 C C . ALA A 1 181 ? -0.376 -1.673 17.694 1.00 85.88 181 ALA A C 1
ATOM 1381 O O . ALA A 1 181 ? 0.292 -0.640 17.813 1.00 85.88 181 ALA A O 1
ATOM 1382 N N . ARG A 1 182 ? -0.903 -2.058 16.541 1.00 84.69 182 ARG A N 1
ATOM 1383 C CA . ARG A 1 182 ? -0.951 -1.252 15.332 1.00 84.69 182 ARG A CA 1
ATOM 1384 C C . ARG A 1 182 ? -2.237 -0.440 15.321 1.00 84.69 182 ARG A C 1
ATOM 1386 O O . ARG A 1 182 ? -3.306 -0.986 15.578 1.00 84.69 182 ARG A O 1
ATOM 1393 N N . TYR A 1 183 ? -2.138 0.834 14.963 1.00 88.12 183 TYR A N 1
ATOM 1394 C CA . TYR A 1 183 ? -3.293 1.693 14.743 1.00 88.12 183 TYR A CA 1
ATOM 1395 C C . TYR A 1 183 ? -3.324 2.192 13.311 1.00 88.12 183 TYR A C 1
ATOM 1397 O O . TYR A 1 183 ? -2.307 2.638 12.778 1.00 88.12 183 TYR A O 1
ATOM 1405 N N . GLU A 1 184 ? -4.508 2.163 12.717 1.00 86.06 184 GLU A N 1
ATOM 1406 C CA . GLU A 1 184 ? -4.773 2.789 11.432 1.00 86.06 184 GLU A CA 1
ATOM 1407 C C . GLU A 1 184 ? -5.879 3.811 11.581 1.00 86.06 184 GLU A C 1
ATOM 1409 O O . GLU A 1 184 ? -6.950 3.489 12.082 1.00 86.06 184 GLU A O 1
ATOM 1414 N N . ILE A 1 185 ? -5.617 5.039 11.153 1.00 88.81 185 ILE A N 1
ATOM 1415 C CA . ILE A 1 185 ? -6.592 6.118 11.140 1.00 88.81 185 ILE A CA 1
ATOM 1416 C C . ILE A 1 185 ? -6.877 6.429 9.676 1.00 88.81 185 ILE A C 1
ATOM 1418 O O . ILE A 1 185 ? -5.982 6.849 8.938 1.00 88.81 185 ILE A O 1
ATOM 1422 N N . PHE A 1 186 ? -8.124 6.224 9.273 1.00 81.94 186 PHE A N 1
ATOM 1423 C CA . PHE A 1 186 ? -8.635 6.583 7.956 1.00 81.94 186 PHE A CA 1
ATOM 1424 C C . PHE A 1 186 ? -9.526 7.795 8.102 1.00 81.94 186 PHE A C 1
ATOM 1426 O O . PHE A 1 186 ? -10.374 7.807 8.988 1.00 81.94 186 PHE A O 1
ATOM 1433 N N . ALA A 1 187 ? -9.373 8.788 7.237 1.00 80.38 187 ALA A N 1
ATOM 1434 C CA . ALA A 1 187 ? -10.322 9.887 7.169 1.00 80.38 187 ALA A CA 1
ATOM 1435 C C . ALA A 1 187 ? -10.336 10.499 5.766 1.00 80.38 187 ALA A C 1
ATOM 1437 O O . ALA A 1 187 ? -9.271 10.650 5.161 1.00 80.38 187 ALA A O 1
ATOM 1438 N N . PRO A 1 188 ? -11.505 10.927 5.257 1.00 68.94 188 PRO A N 1
ATOM 1439 C CA . PRO A 1 188 ? -11.573 11.677 4.004 1.00 68.94 188 PRO A CA 1
ATOM 1440 C C . PRO A 1 188 ? -10.865 13.036 4.116 1.00 68.94 188 PRO A C 1
ATOM 1442 O O . PRO A 1 188 ? -10.417 13.588 3.113 1.00 68.94 188 PRO A O 1
ATOM 1445 N N . ALA A 1 189 ? -10.755 13.570 5.337 1.00 77.06 189 ALA A N 1
ATOM 1446 C CA . ALA A 1 189 ? -10.034 14.792 5.644 1.00 77.06 189 ALA A CA 1
ATOM 1447 C C . ALA A 1 189 ? -9.278 14.650 6.973 1.00 77.06 189 ALA A C 1
ATOM 1449 O O . ALA A 1 189 ? -9.857 14.736 8.059 1.00 77.06 189 ALA A O 1
ATOM 1450 N N . MET A 1 190 ? -7.962 14.471 6.876 1.00 92.56 190 MET A N 1
ATOM 1451 C CA . MET A 1 190 ? -7.040 14.500 8.006 1.00 92.56 190 MET A CA 1
ATOM 1452 C C . MET A 1 190 ? -5.948 15.526 7.746 1.00 92.56 190 MET A C 1
ATOM 1454 O O . MET A 1 190 ? -5.385 15.579 6.660 1.00 92.56 190 MET A O 1
ATOM 1458 N N . THR A 1 191 ? -5.626 16.340 8.743 1.00 97.19 191 THR A N 1
ATOM 1459 C CA . THR A 1 191 ? -4.399 17.137 8.752 1.00 97.19 191 THR A CA 1
ATOM 1460 C C . THR A 1 191 ? -3.386 16.438 9.638 1.00 97.19 191 THR A C 1
ATOM 1462 O O . THR A 1 191 ? -3.700 16.060 10.767 1.00 97.19 191 THR A O 1
ATOM 1465 N N . VAL A 1 192 ? -2.166 16.284 9.133 1.00 97.81 192 VAL A N 1
ATOM 1466 C CA . VAL A 1 192 ? -1.057 15.708 9.892 1.00 97.81 192 VAL A CA 1
ATOM 1467 C C . VAL A 1 192 ? 0.118 16.666 9.979 1.00 97.81 192 VAL A C 1
ATOM 1469 O O . VAL A 1 192 ? 0.340 17.498 9.093 1.00 97.81 192 VAL A O 1
ATOM 1472 N N . LYS A 1 193 ? 0.915 16.498 11.030 1.00 96.62 193 LYS A N 1
ATOM 1473 C CA . LYS A 1 193 ? 2.274 17.029 11.121 1.00 96.62 193 LYS A CA 1
ATOM 1474 C C . LYS A 1 193 ? 3.191 15.925 11.623 1.00 96.62 193 LYS A C 1
ATOM 1476 O O . LYS A 1 193 ? 3.096 15.518 12.775 1.00 96.62 193 LYS A O 1
ATOM 1481 N N . LEU A 1 194 ? 4.087 15.468 10.760 1.00 94.75 194 LEU A N 1
ATOM 1482 C CA . LEU A 1 194 ? 5.166 14.552 11.095 1.00 94.75 194 LEU A CA 1
ATOM 1483 C C . LEU A 1 194 ? 6.448 15.355 11.301 1.00 94.75 194 LEU A C 1
ATOM 1485 O O . LEU A 1 194 ? 6.876 16.068 10.397 1.00 94.75 194 LEU A O 1
ATOM 1489 N N . HIS A 1 195 ? 7.054 15.264 12.479 1.00 91.44 195 HIS A N 1
ATOM 1490 C CA . HIS A 1 195 ? 8.234 16.056 12.837 1.00 91.44 195 HIS A CA 1
ATOM 1491 C C . HIS A 1 195 ? 9.117 15.344 13.860 1.00 91.44 195 HIS A C 1
ATOM 1493 O O . HIS A 1 195 ? 8.732 14.330 14.436 1.00 91.44 195 HIS A O 1
ATOM 1499 N N . HIS A 1 196 ? 10.314 15.878 14.085 1.00 84.75 196 HIS A N 1
ATOM 1500 C CA . HIS A 1 196 ? 11.246 15.415 15.109 1.00 84.75 196 HIS A CA 1
ATOM 1501 C C . HIS A 1 196 ? 11.819 16.620 15.871 1.00 84.75 196 HIS A C 1
ATOM 1503 O O . HIS A 1 196 ? 11.959 17.710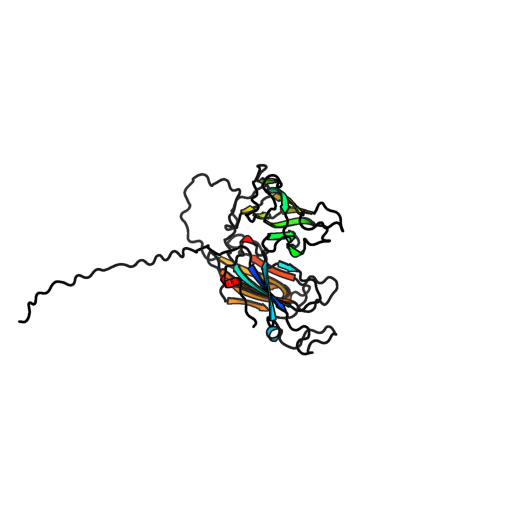 15.322 1.00 84.75 196 HIS A O 1
ATOM 1509 N N . GLU A 1 197 ? 12.166 16.435 17.146 1.00 70.44 197 GLU A N 1
ATOM 1510 C CA . GLU A 1 197 ? 12.564 17.541 18.039 1.00 70.44 197 GLU A CA 1
ATOM 1511 C C . GLU A 1 197 ? 14.089 17.781 18.106 1.00 70.44 197 GLU A C 1
ATOM 1513 O O . GLU A 1 197 ? 14.540 18.742 18.727 1.00 70.44 197 GLU A O 1
ATOM 1518 N N . LYS A 1 198 ? 14.920 16.939 17.468 1.00 63.91 198 LYS A N 1
ATOM 1519 C CA . LYS A 1 198 ? 16.394 17.082 17.472 1.00 63.91 198 LYS A CA 1
ATOM 1520 C C . LYS A 1 198 ? 16.942 17.720 16.190 1.00 63.91 198 LYS A C 1
ATOM 1522 O O . LYS A 1 198 ? 16.607 17.280 15.100 1.00 63.91 198 LYS A O 1
ATOM 1527 N N . ALA A 1 199 ? 17.848 18.694 16.322 1.00 50.47 199 ALA A N 1
ATOM 1528 C CA . ALA A 1 199 ? 18.521 19.363 15.201 1.00 50.47 199 ALA A CA 1
ATOM 1529 C C . ALA A 1 199 ? 19.544 18.468 14.460 1.00 50.47 199 ALA A C 1
ATOM 1531 O O . ALA A 1 199 ? 20.140 17.560 15.046 1.00 50.47 199 ALA A O 1
ATOM 1532 N N . ARG A 1 200 ? 19.769 18.779 13.172 1.00 50.38 200 ARG A N 1
ATOM 1533 C CA . ARG A 1 200 ? 20.675 18.087 12.230 1.00 50.38 200 ARG A CA 1
ATOM 1534 C C . ARG A 1 200 ? 22.078 17.857 12.826 1.00 50.38 200 ARG A C 1
ATOM 1536 O O . ARG A 1 200 ? 22.660 18.773 13.402 1.00 50.38 200 ARG A O 1
ATOM 1543 N N . GLY A 1 201 ? 22.636 16.653 12.659 1.00 50.59 201 GLY A N 1
ATOM 1544 C CA . GLY A 1 201 ? 24.041 16.347 12.987 1.00 50.59 201 GLY A CA 1
ATOM 1545 C C . GLY A 1 201 ? 24.350 15.954 14.441 1.00 50.59 201 GLY A C 1
ATOM 1546 O O . GLY A 1 201 ? 25.518 15.805 14.785 1.00 50.59 201 GLY A O 1
ATOM 1547 N N . LYS A 1 202 ? 23.341 15.754 15.303 1.00 48.34 202 LYS A N 1
ATOM 1548 C CA . LYS A 1 202 ? 23.525 15.248 16.684 1.00 48.34 202 LYS A CA 1
ATOM 1549 C C . LYS A 1 202 ? 22.800 13.925 16.960 1.00 48.34 202 LYS A C 1
ATOM 1551 O O . LYS A 1 202 ? 22.180 13.769 18.011 1.00 48.34 202 LYS A O 1
ATOM 1556 N N . GLY A 1 203 ? 22.862 12.974 16.023 1.00 46.22 203 GLY A N 1
ATOM 1557 C CA . GLY A 1 203 ? 22.376 11.606 16.253 1.00 46.22 203 GLY A CA 1
ATOM 1558 C C . GLY A 1 203 ? 20.901 11.556 16.658 1.00 46.22 203 GLY A C 1
ATOM 1559 O O . GLY A 1 203 ? 20.534 10.910 17.640 1.00 46.22 203 GLY A O 1
ATOM 1560 N N . GLY A 1 204 ? 20.049 12.283 15.929 1.00 47.84 204 GLY A N 1
ATOM 1561 C CA . GLY A 1 204 ? 18.603 12.343 16.146 1.00 47.84 204 GLY A CA 1
ATOM 1562 C C . GLY A 1 204 ? 17.853 11.087 15.705 1.00 47.84 204 GLY A C 1
ATOM 1563 O O . GLY A 1 204 ? 16.693 11.186 15.328 1.00 47.84 204 GLY A O 1
ATOM 1564 N N . MET A 1 205 ? 18.491 9.917 15.725 1.00 54.34 205 MET A N 1
ATOM 1565 C CA . MET A 1 205 ? 17.822 8.683 15.338 1.00 54.34 205 MET A CA 1
ATOM 1566 C C . MET A 1 205 ? 16.741 8.333 16.370 1.00 54.34 205 MET A C 1
ATOM 1568 O O . MET A 1 205 ? 17.017 8.121 17.552 1.00 54.34 205 MET A O 1
ATOM 1572 N N . GLY A 1 206 ? 15.493 8.284 15.905 1.00 63.06 206 GLY A N 1
ATOM 1573 C CA . GLY A 1 206 ? 14.451 7.469 16.517 1.00 63.06 206 GLY A CA 1
ATOM 1574 C C . GLY A 1 206 ? 13.497 8.123 17.525 1.00 63.06 206 GLY A C 1
ATOM 1575 O O . GLY A 1 206 ? 12.963 7.455 18.420 1.00 63.06 206 GLY A O 1
ATOM 1576 N N . GLN A 1 207 ? 13.253 9.426 17.422 1.00 79.12 207 GLN A N 1
ATOM 1577 C CA . GLN A 1 207 ? 12.112 10.058 18.095 1.00 79.12 207 GLN A CA 1
ATOM 1578 C C . GLN A 1 207 ? 11.402 10.990 17.124 1.00 79.12 207 GLN A C 1
ATOM 1580 O O . GLN A 1 207 ? 11.920 12.048 16.774 1.00 79.12 207 GLN A O 1
ATOM 1585 N N . TRP A 1 208 ? 10.218 10.564 16.711 1.00 88.31 208 TRP A N 1
ATOM 1586 C CA . TRP A 1 208 ? 9.350 11.273 15.792 1.00 88.31 208 TRP A CA 1
ATOM 1587 C C . TRP A 1 208 ? 8.000 11.491 16.458 1.00 88.31 208 TRP A C 1
ATOM 1589 O O . TRP A 1 208 ? 7.561 10.703 17.295 1.00 88.31 208 TRP A O 1
ATOM 1599 N N . TRP A 1 209 ? 7.331 12.553 16.056 1.00 92.31 209 TRP A N 1
ATOM 1600 C CA . TRP A 1 209 ? 6.015 12.921 16.530 1.00 92.31 209 TRP A CA 1
ATOM 1601 C C . TRP A 1 209 ? 5.092 13.070 15.335 1.00 92.31 209 TRP A C 1
ATOM 1603 O O . TRP A 1 209 ? 5.425 13.753 14.366 1.00 92.31 209 TRP A O 1
ATOM 1613 N N . LEU A 1 210 ? 3.934 12.429 15.422 1.00 94.94 210 LEU A N 1
ATOM 1614 C CA . LEU A 1 210 ? 2.843 12.587 14.481 1.00 94.94 210 LEU A CA 1
ATOM 1615 C C . LEU A 1 210 ? 1.685 13.274 15.200 1.00 94.94 210 LEU A C 1
ATOM 1617 O O . LEU A 1 210 ? 1.025 12.666 16.042 1.00 94.94 210 LEU A O 1
ATOM 1621 N N . ASP A 1 211 ? 1.448 14.540 14.878 1.00 96.81 211 ASP A N 1
ATOM 1622 C CA . ASP A 1 211 ? 0.202 15.207 15.234 1.00 96.81 211 ASP A CA 1
ATOM 1623 C C . ASP A 1 211 ? -0.868 14.843 14.193 1.00 96.81 211 ASP A C 1
ATOM 1625 O O . ASP A 1 211 ? -0.602 14.891 12.990 1.00 96.81 211 ASP A O 1
ATOM 1629 N N . VAL A 1 212 ? -2.065 14.486 14.658 1.00 97.00 212 VAL A N 1
ATOM 1630 C CA . VAL A 1 212 ? -3.231 14.101 13.850 1.00 97.00 212 VAL A CA 1
ATOM 1631 C C . VAL A 1 212 ? -4.413 14.983 14.244 1.00 97.00 212 VAL A C 1
ATOM 1633 O O . VAL A 1 212 ? -4.691 15.153 15.431 1.00 97.00 212 VAL A O 1
ATOM 1636 N N . ASP A 1 213 ? -5.116 15.527 13.256 1.00 96.94 213 ASP A N 1
ATOM 1637 C CA . ASP A 1 213 ? -6.417 16.186 13.408 1.00 96.94 213 ASP A CA 1
ATOM 1638 C C . ASP A 1 213 ? -7.318 15.733 12.251 1.00 96.94 213 ASP A C 1
ATOM 1640 O O . ASP A 1 213 ? -7.125 16.132 11.101 1.00 96.94 213 ASP A O 1
ATOM 1644 N N . ALA A 1 214 ? -8.241 14.821 12.538 1.00 91.94 214 ALA A N 1
ATOM 1645 C CA . ALA A 1 214 ? -9.088 14.157 11.561 1.00 91.94 214 ALA A CA 1
ATOM 1646 C C . ALA A 1 214 ? -10.564 14.294 11.934 1.00 91.94 214 ALA A C 1
ATOM 1648 O O . ALA A 1 214 ? -10.944 14.210 13.105 1.00 91.94 214 ALA A O 1
ATOM 1649 N N . LYS A 1 215 ? -11.398 14.454 10.908 1.00 85.50 215 LYS A N 1
ATOM 1650 C CA . LYS A 1 215 ? -12.855 14.381 11.018 1.00 85.50 215 LYS A CA 1
ATOM 1651 C C . LYS A 1 215 ? -13.361 13.207 10.210 1.00 85.50 215 LYS A C 1
ATOM 1653 O O . LYS A 1 215 ? -12.729 12.813 9.233 1.00 85.50 215 LYS A O 1
ATOM 1658 N N . ASP A 1 216 ? -14.507 12.691 10.628 1.00 79.44 216 ASP A N 1
ATOM 1659 C CA . ASP A 1 216 ? -15.149 11.543 10.004 1.00 79.44 216 ASP A CA 1
ATOM 1660 C C . ASP A 1 216 ? -14.187 10.353 9.880 1.00 79.44 216 ASP A C 1
ATOM 1662 O O . ASP A 1 216 ? -14.086 9.695 8.845 1.00 79.44 216 ASP A O 1
ATOM 1666 N N . ALA A 1 217 ? -13.404 10.141 10.938 1.00 83.56 217 ALA A N 1
ATOM 1667 C CA . ALA A 1 217 ? -12.314 9.193 10.940 1.00 83.56 217 ALA A CA 1
ATOM 1668 C C . ALA A 1 217 ? -12.743 7.841 11.509 1.00 83.56 217 ALA A C 1
ATOM 1670 O O . ALA A 1 217 ? -13.489 7.778 12.485 1.00 83.56 217 ALA A O 1
ATOM 1671 N N . SER A 1 218 ? -12.199 6.767 10.954 1.00 79.12 218 SER A N 1
ATOM 1672 C CA . SER A 1 218 ? -12.287 5.421 11.518 1.00 79.12 218 SER A CA 1
ATOM 1673 C C . SER A 1 218 ? -10.919 5.022 12.061 1.00 79.12 218 SER A C 1
ATOM 1675 O O . SER A 1 218 ? -9.901 5.287 11.419 1.00 79.12 218 SER A O 1
ATOM 1677 N N . ILE A 1 219 ? -10.892 4.382 13.234 1.00 84.50 219 ILE A N 1
ATOM 1678 C CA . ILE A 1 219 ? -9.664 3.839 13.825 1.00 84.50 219 ILE A CA 1
ATOM 1679 C C . ILE A 1 219 ? -9.748 2.320 13.828 1.00 84.50 219 ILE A C 1
ATOM 1681 O O . ILE A 1 219 ? -10.698 1.761 14.369 1.00 84.50 219 ILE A O 1
ATOM 1685 N N . LEU A 1 220 ? -8.742 1.648 13.279 1.00 79.50 220 LEU A N 1
ATOM 1686 C CA . LEU A 1 220 ? -8.549 0.214 13.460 1.00 79.50 220 LEU A CA 1
ATOM 1687 C C . LEU A 1 220 ? -7.390 -0.016 14.427 1.00 79.50 220 LEU A C 1
ATOM 1689 O O . LEU A 1 220 ? -6.359 0.643 14.316 1.00 79.50 220 LEU A O 1
ATOM 1693 N N . LYS A 1 221 ? -7.557 -0.955 15.358 1.00 84.12 221 LYS A N 1
ATOM 1694 C CA . LYS A 1 221 ? -6.503 -1.505 16.210 1.00 84.12 221 LYS A CA 1
ATOM 1695 C C . LYS A 1 221 ? -6.270 -2.951 15.793 1.00 84.12 221 LYS A C 1
ATOM 1697 O O . LYS A 1 221 ? -7.189 -3.757 15.891 1.00 84.12 221 LYS A O 1
ATOM 1702 N N . ASP A 1 222 ? -5.070 -3.259 15.312 1.00 75.19 222 ASP A N 1
ATOM 1703 C CA . ASP A 1 222 ? -4.700 -4.594 14.814 1.00 75.19 222 ASP A CA 1
ATOM 1704 C C . ASP A 1 222 ? -5.722 -5.152 13.797 1.00 75.19 222 ASP A C 1
ATOM 1706 O O . ASP A 1 222 ? -6.118 -6.312 13.847 1.00 75.19 222 ASP A O 1
ATOM 1710 N N . GLY A 1 223 ? -6.202 -4.285 12.896 1.00 64.81 223 GLY A N 1
ATOM 1711 C CA . GLY A 1 223 ? -7.211 -4.622 11.884 1.00 64.81 223 GLY A CA 1
ATOM 1712 C C . GLY A 1 223 ? -8.664 -4.613 12.380 1.00 64.81 223 GLY A C 1
ATOM 1713 O O . GLY A 1 223 ? -9.578 -4.715 11.573 1.00 64.81 223 GLY A O 1
ATOM 1714 N N . VAL A 1 224 ? -8.917 -4.433 13.679 1.00 66.88 224 VAL A N 1
ATOM 1715 C CA . VAL A 1 224 ? -10.274 -4.394 14.247 1.00 66.88 224 VAL A CA 1
ATOM 1716 C C . VAL A 1 224 ? -10.724 -2.950 14.445 1.00 66.88 224 VAL A C 1
ATOM 1718 O O . VAL A 1 224 ? -10.035 -2.174 15.101 1.00 66.88 224 VAL A O 1
ATOM 1721 N N . LEU A 1 225 ? -11.895 -2.572 13.924 1.00 69.62 225 LEU A N 1
ATOM 1722 C CA . LEU A 1 225 ? -12.469 -1.240 14.149 1.00 69.62 225 LEU A CA 1
ATOM 1723 C C . LEU A 1 225 ? -12.684 -0.980 15.655 1.00 69.62 225 LEU A C 1
ATOM 1725 O O . LEU A 1 225 ? -13.347 -1.755 16.343 1.00 69.62 225 LEU A O 1
ATOM 1729 N N . VAL A 1 226 ? -12.156 0.132 16.163 1.00 75.44 226 VAL A N 1
ATOM 1730 C CA . VAL A 1 226 ? -12.226 0.543 17.573 1.00 75.44 226 VAL A CA 1
ATOM 1731 C C . VAL A 1 226 ? -12.767 1.966 17.713 1.00 75.44 226 VAL A C 1
ATOM 1733 O O . VAL A 1 226 ? -12.685 2.776 16.795 1.00 75.44 226 VAL A O 1
ATOM 1736 N N . GLY A 1 227 ? -13.333 2.279 18.882 1.00 59.66 227 GLY A N 1
ATOM 1737 C CA . GLY A 1 227 ? -13.916 3.595 19.181 1.00 59.66 227 GLY A CA 1
ATOM 1738 C C . GLY A 1 227 ? -15.435 3.674 19.000 1.00 59.66 227 GLY A C 1
ATOM 1739 O O . GLY A 1 227 ? -16.047 4.610 19.506 1.00 59.66 227 GLY A O 1
ATOM 1740 N N . ALA A 1 228 ? -16.069 2.675 18.373 1.00 49.31 228 ALA A N 1
ATOM 1741 C CA . ALA A 1 228 ? -17.527 2.554 18.350 1.00 49.31 228 ALA A CA 1
ATOM 1742 C C . ALA A 1 228 ? -18.060 2.356 19.773 1.00 49.31 228 ALA A C 1
ATOM 1744 O O . ALA A 1 228 ? -17.582 1.490 20.508 1.00 49.31 228 ALA A O 1
ATOM 1745 N N . ALA A 1 229 ? -19.083 3.127 20.160 1.00 37.69 229 ALA A N 1
ATOM 1746 C CA . ALA A 1 229 ? -19.957 2.674 21.232 1.00 37.69 229 ALA A CA 1
ATOM 1747 C C . ALA A 1 229 ? -20.422 1.265 20.846 1.00 37.69 229 ALA A C 1
ATOM 1749 O O . ALA A 1 229 ? -20.873 1.070 19.713 1.00 37.69 229 ALA A O 1
ATOM 1750 N N . ALA A 1 230 ? -20.272 0.289 21.749 1.00 31.61 230 ALA A N 1
ATOM 1751 C CA . ALA A 1 230 ? -20.862 -1.027 21.544 1.00 31.61 230 ALA A CA 1
ATOM 1752 C C . ALA A 1 230 ? -22.310 -0.807 21.081 1.00 31.61 230 ALA A C 1
ATOM 1754 O O . ALA A 1 230 ? -22.995 0.018 21.704 1.00 31.61 230 ALA A O 1
ATOM 1755 N N . PRO A 1 231 ? -22.770 -1.447 19.989 1.00 30.58 231 PRO A N 1
ATOM 1756 C CA . PRO A 1 231 ? -24.153 -1.293 19.583 1.00 30.58 231 PRO A CA 1
ATOM 1757 C C . PRO A 1 231 ? -25.002 -1.595 20.815 1.00 30.58 231 PRO A C 1
ATOM 1759 O O . PRO A 1 231 ? -24.811 -2.628 21.465 1.00 30.58 231 PRO A O 1
ATOM 1762 N N . ALA A 1 232 ? -25.875 -0.651 21.191 1.00 27.75 232 ALA A N 1
ATOM 1763 C CA . ALA A 1 232 ? -26.896 -0.914 22.194 1.00 27.75 232 ALA A CA 1
ATOM 1764 C C . ALA A 1 232 ? -27.501 -2.274 21.847 1.00 27.75 232 ALA A C 1
ATOM 1766 O O . ALA A 1 232 ? -27.757 -2.502 20.666 1.00 27.75 232 ALA A O 1
ATOM 1767 N N . ALA A 1 233 ? -27.637 -3.173 22.828 1.00 28.27 233 ALA A N 1
ATOM 1768 C CA . ALA A 1 233 ? -28.084 -4.551 22.636 1.00 28.27 233 ALA A CA 1
ATOM 1769 C C . ALA A 1 233 ? -29.469 -4.594 21.962 1.00 28.27 233 ALA A C 1
ATOM 1771 O O . ALA A 1 233 ? -30.511 -4.731 22.595 1.00 28.27 233 ALA A O 1
ATOM 1772 N N . GLY A 1 234 ? -29.467 -4.432 20.650 1.00 29.28 234 GLY A N 1
ATOM 1773 C CA . GLY A 1 234 ? -30.575 -4.486 19.731 1.00 29.28 234 GLY A CA 1
ATOM 1774 C C . GLY A 1 234 ? -30.182 -5.566 18.753 1.00 29.28 234 GLY A C 1
ATOM 1775 O O . GLY A 1 234 ? -29.163 -5.429 18.087 1.00 29.28 234 GLY A O 1
ATOM 1776 N N . LYS A 1 235 ? -30.938 -6.669 18.804 1.00 28.14 235 LYS A N 1
ATOM 1777 C CA . LYS A 1 235 ? -30.847 -7.888 17.987 1.00 28.14 235 LYS A CA 1
ATOM 1778 C C . LYS A 1 235 ? -29.633 -7.933 17.060 1.00 28.14 235 LYS A C 1
ATOM 1780 O O . LYS A 1 235 ? -29.622 -7.237 16.048 1.00 28.14 235 LYS A O 1
ATOM 1785 N N . ALA A 1 236 ? -28.698 -8.839 17.360 1.00 31.02 236 ALA A N 1
ATOM 1786 C CA . ALA A 1 236 ? -27.762 -9.350 16.369 1.00 31.02 236 ALA A CA 1
ATOM 1787 C C . ALA A 1 236 ? -28.536 -9.565 15.064 1.00 31.02 236 ALA A C 1
ATOM 1789 O O . ALA A 1 236 ? -29.454 -10.393 15.013 1.00 31.02 236 ALA A O 1
ATOM 1790 N N . ALA A 1 237 ? -28.245 -8.744 14.052 1.00 33.34 237 ALA A N 1
ATOM 1791 C CA . ALA A 1 237 ? -28.704 -9.027 12.711 1.00 33.34 237 ALA A CA 1
ATOM 1792 C C . ALA A 1 237 ? -28.234 -10.454 12.433 1.00 33.34 237 ALA A C 1
ATOM 1794 O O . ALA A 1 237 ? -27.070 -10.775 12.688 1.00 33.34 237 ALA A O 1
ATOM 1795 N N . ALA A 1 238 ? -29.160 -11.328 12.034 1.00 38.72 238 ALA A N 1
ATOM 1796 C CA . ALA A 1 238 ? -28.810 -12.680 11.632 1.00 38.72 238 ALA A CA 1
ATOM 1797 C C . ALA A 1 238 ? -27.591 -12.584 10.710 1.00 38.72 238 ALA A C 1
ATOM 1799 O O . ALA A 1 238 ? -27.581 -11.717 9.834 1.00 38.72 238 ALA A O 1
ATOM 1800 N N . ALA A 1 239 ? -26.567 -13.403 10.964 1.00 43.19 239 ALA A N 1
ATOM 1801 C CA . ALA A 1 239 ? -25.369 -13.495 10.145 1.00 43.19 239 ALA A CA 1
ATOM 1802 C C . ALA A 1 239 ? -25.786 -13.870 8.716 1.00 43.19 239 ALA A C 1
ATOM 1804 O O . ALA A 1 239 ? -25.871 -15.041 8.353 1.00 43.19 239 ALA A O 1
ATOM 1805 N N . GLY A 1 240 ? -26.158 -12.863 7.931 1.00 51.34 240 GLY A N 1
ATOM 1806 C CA . GLY A 1 240 ? -26.406 -13.001 6.516 1.00 51.34 240 GLY A CA 1
ATOM 1807 C C . GLY A 1 240 ? -25.077 -13.346 5.878 1.00 51.34 240 GLY A C 1
ATOM 1808 O O . GLY A 1 240 ? -24.058 -12.734 6.199 1.00 51.34 240 GLY A O 1
ATOM 1809 N N . VAL A 1 241 ? -25.085 -14.339 4.996 1.00 67.19 241 VAL A N 1
ATOM 1810 C CA . VAL A 1 241 ? -23.956 -14.603 4.107 1.00 67.19 241 VAL A CA 1
ATOM 1811 C C . VAL A 1 241 ? -23.641 -13.287 3.405 1.00 67.19 241 VAL A C 1
ATOM 1813 O O . VAL A 1 241 ? -24.474 -12.774 2.655 1.00 67.19 241 VAL A O 1
ATOM 1816 N N . VAL A 1 242 ? -22.485 -12.693 3.701 1.00 73.31 242 VAL A N 1
ATOM 1817 C CA . VAL A 1 242 ? -22.033 -11.514 2.968 1.00 73.31 242 VAL A CA 1
ATOM 1818 C C . VAL A 1 242 ? -21.760 -12.002 1.542 1.00 73.31 242 VAL A C 1
ATOM 1820 O O . VAL A 1 242 ? -20.938 -12.899 1.375 1.00 73.31 242 VAL A O 1
ATOM 1823 N N . PRO A 1 243 ? -22.470 -11.507 0.517 1.00 84.12 243 PRO A N 1
ATOM 1824 C CA . PRO A 1 243 ? -22.282 -12.011 -0.835 1.00 84.12 243 PRO A CA 1
ATOM 1825 C C . PRO A 1 243 ? -20.942 -11.535 -1.392 1.00 84.12 243 PRO A C 1
ATOM 1827 O O . PRO A 1 243 ? -20.378 -10.543 -0.913 1.00 84.12 243 PRO A O 1
ATOM 1830 N N . ASP A 1 244 ? -20.470 -12.205 -2.437 1.00 90.38 244 ASP A N 1
ATOM 1831 C CA . ASP A 1 244 ? -19.349 -11.739 -3.247 1.00 90.38 24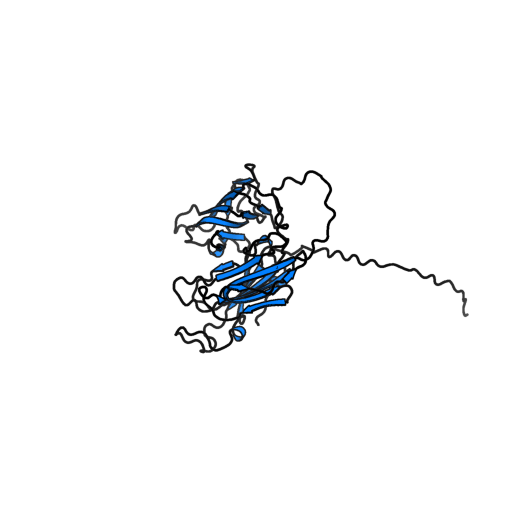4 ASP A CA 1
ATOM 1832 C C . ASP A 1 244 ? -19.611 -10.305 -3.759 1.00 90.38 244 ASP A C 1
ATOM 1834 O O . ASP A 1 244 ? -20.754 -9.929 -4.035 1.00 90.38 244 ASP A O 1
ATOM 1838 N N . CYS A 1 245 ? -18.561 -9.485 -3.891 1.00 92.75 245 CYS A N 1
ATOM 1839 C CA . CYS A 1 245 ? -18.635 -8.194 -4.598 1.00 92.75 245 CYS A CA 1
ATOM 1840 C C . CYS A 1 245 ? -17.687 -8.194 -5.792 1.00 92.75 245 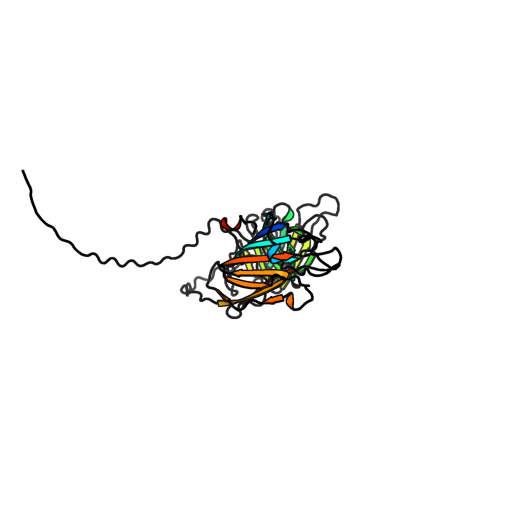CYS A C 1
ATOM 1842 O O . CYS A 1 245 ? -16.604 -8.772 -5.733 1.00 92.75 245 CYS A O 1
ATOM 1844 N N . GLU A 1 246 ? -18.075 -7.472 -6.837 1.00 95.94 246 GLU A N 1
ATOM 1845 C CA . GLU A 1 246 ? -17.198 -7.103 -7.937 1.00 95.94 246 GLU A CA 1
ATOM 1846 C C . GLU A 1 246 ? -16.254 -5.955 -7.526 1.00 95.94 246 GLU A C 1
ATOM 1848 O O . GLU A 1 246 ? -16.681 -4.829 -7.249 1.00 95.94 246 GLU A O 1
ATOM 1853 N N . TYR A 1 247 ? -14.953 -6.244 -7.500 1.00 96.12 247 TYR A N 1
ATOM 1854 C CA . TYR A 1 247 ? -13.882 -5.294 -7.215 1.00 96.12 247 TYR A CA 1
ATOM 1855 C C . TYR A 1 247 ? -13.141 -4.881 -8.484 1.00 96.12 247 TYR A C 1
ATOM 1857 O O . TYR A 1 247 ? -12.915 -5.674 -9.400 1.00 96.12 247 TYR A O 1
ATOM 1865 N N . PHE A 1 248 ? -12.705 -3.625 -8.499 1.00 97.50 248 PHE A N 1
ATOM 1866 C CA . PHE A 1 248 ? -11.923 -3.025 -9.573 1.00 97.50 248 PHE A CA 1
ATOM 1867 C C . PHE A 1 248 ? -10.538 -2.690 -9.037 1.00 97.50 248 PHE A C 1
ATOM 1869 O O . PHE A 1 248 ? -10.434 -1.874 -8.122 1.00 97.50 248 PHE A O 1
ATOM 1876 N N . PHE A 1 249 ? -9.494 -3.276 -9.622 1.00 97.94 249 PHE A N 1
ATOM 1877 C CA . PHE A 1 249 ? -8.102 -3.024 -9.249 1.00 97.94 249 PHE A CA 1
ATOM 1878 C C . PHE A 1 249 ? -7.377 -2.206 -10.315 1.00 97.94 249 PHE A C 1
ATOM 1880 O O . PHE A 1 249 ? -7.592 -2.393 -11.517 1.00 97.94 249 PHE A O 1
ATOM 1887 N N . GLN A 1 250 ? -6.490 -1.318 -9.873 1.00 97.50 250 GLN A N 1
ATOM 1888 C CA . GLN A 1 250 ? -5.580 -0.587 -10.749 1.00 97.50 250 GLN A CA 1
ATOM 1889 C C . GLN A 1 250 ? -4.180 -0.544 -10.141 1.00 97.50 250 GLN A C 1
ATOM 1891 O O . GLN A 1 250 ? -4.044 -0.436 -8.926 1.00 97.50 250 GLN A O 1
ATOM 1896 N N . ILE A 1 251 ? -3.149 -0.570 -10.979 1.00 96.88 251 ILE A N 1
ATOM 1897 C CA . ILE A 1 251 ? -1.769 -0.308 -10.572 1.00 96.88 251 ILE A CA 1
ATOM 1898 C C . ILE A 1 251 ? -1.272 0.925 -11.317 1.00 96.88 251 ILE A C 1
ATOM 1900 O O . ILE A 1 251 ? -1.295 0.945 -12.544 1.00 96.88 251 ILE A O 1
ATOM 1904 N N . TRP A 1 252 ? -0.816 1.944 -10.590 1.00 94.25 252 TRP A N 1
ATOM 1905 C CA . TRP A 1 252 ? 0.009 3.000 -11.174 1.00 94.25 252 TRP A CA 1
ATOM 1906 C C . TRP A 1 252 ? 1.468 2.629 -10.949 1.00 94.25 252 TRP A C 1
ATOM 1908 O O . TRP A 1 252 ? 1.915 2.620 -9.803 1.00 94.25 252 TRP A O 1
ATOM 1918 N N . ALA A 1 253 ? 2.153 2.257 -12.025 1.00 92.75 253 ALA A N 1
ATOM 1919 C CA . ALA A 1 253 ? 3.526 1.789 -11.989 1.00 92.75 253 ALA A CA 1
ATOM 1920 C C . ALA A 1 253 ? 4.409 2.541 -12.986 1.00 92.75 253 ALA A C 1
ATOM 1922 O O . ALA A 1 253 ? 3.943 2.944 -14.055 1.00 92.75 253 ALA A O 1
ATOM 1923 N N . ASP A 1 254 ? 5.672 2.682 -12.636 1.00 89.56 254 ASP A N 1
ATOM 1924 C CA . ASP A 1 254 ? 6.765 2.956 -13.548 1.00 89.56 254 ASP A CA 1
ATOM 1925 C C . ASP A 1 254 ? 8.004 2.251 -13.002 1.00 89.56 254 ASP A C 1
ATOM 1927 O O . ASP A 1 254 ? 8.453 2.631 -11.928 1.00 89.56 254 ASP A O 1
ATOM 1931 N N . ASP A 1 255 ? 8.484 1.140 -13.559 1.00 88.81 255 ASP A N 1
ATOM 1932 C CA . ASP A 1 255 ? 8.141 0.528 -14.850 1.00 88.81 255 ASP A CA 1
ATOM 1933 C C . ASP A 1 255 ? 6.984 -0.510 -14.816 1.00 88.81 255 ASP A C 1
ATOM 1935 O O . ASP A 1 255 ? 5.794 -0.171 -14.754 1.00 88.81 255 ASP A O 1
ATOM 1939 N N . GLY A 1 256 ? 7.318 -1.798 -14.962 1.00 91.88 256 GLY A N 1
ATOM 1940 C CA . GLY A 1 256 ? 6.381 -2.870 -15.275 1.00 91.88 256 GLY A CA 1
ATOM 1941 C C . GLY A 1 256 ? 5.798 -3.518 -14.031 1.00 91.88 256 GLY A C 1
ATOM 1942 O O . GLY A 1 256 ? 6.440 -3.604 -12.988 1.00 91.88 256 GLY A O 1
ATOM 1943 N N . CYS A 1 257 ? 4.566 -4.013 -14.144 1.00 96.19 257 CYS A N 1
ATOM 1944 C CA . CYS A 1 257 ? 3.821 -4.548 -13.013 1.00 96.19 257 CYS A CA 1
ATOM 1945 C C . CYS A 1 257 ? 2.958 -5.762 -13.373 1.00 96.19 257 CYS A C 1
ATOM 1947 O O . CYS A 1 257 ? 2.484 -5.920 -14.504 1.00 96.19 257 CYS A O 1
ATOM 1949 N N . ARG A 1 258 ? 2.725 -6.629 -12.383 1.00 97.88 258 ARG A N 1
ATOM 1950 C CA . ARG A 1 258 ? 1.741 -7.716 -12.461 1.00 97.88 258 ARG A CA 1
ATOM 1951 C C . ARG A 1 258 ? 0.950 -7.826 -11.166 1.00 97.88 258 ARG A C 1
ATOM 1953 O O . ARG A 1 258 ? 1.484 -7.590 -10.086 1.00 97.88 258 ARG A O 1
ATOM 1960 N N . LEU A 1 259 ? -0.319 -8.205 -11.288 1.00 98.56 259 LEU A N 1
ATOM 1961 C CA . LEU A 1 259 ? -1.213 -8.471 -10.160 1.00 98.56 259 LEU A CA 1
ATOM 1962 C C . LEU A 1 259 ? -1.814 -9.861 -10.302 1.00 98.56 259 LEU A C 1
ATOM 1964 O O . LEU A 1 259 ? -2.419 -10.165 -11.332 1.00 98.56 259 LEU A O 1
ATOM 1968 N N . PHE A 1 260 ? -1.718 -10.649 -9.240 1.00 98.38 260 PHE A N 1
ATOM 1969 C CA . PHE A 1 260 ? -2.402 -11.922 -9.096 1.00 98.38 260 PHE A CA 1
ATOM 1970 C C . PHE A 1 260 ? -3.272 -11.890 -7.845 1.00 98.38 260 PHE A C 1
ATOM 1972 O O . PHE A 1 260 ? -2.809 -11.447 -6.794 1.00 98.38 260 PHE A O 1
ATOM 1979 N N . ILE A 1 261 ? -4.501 -12.390 -7.960 1.00 98.06 261 ILE A N 1
ATOM 1980 C CA . ILE A 1 261 ? -5.379 -12.671 -6.818 1.00 98.06 261 ILE A CA 1
ATOM 1981 C C . ILE A 1 261 ? -5.840 -14.124 -6.927 1.00 98.06 261 ILE A C 1
ATOM 1983 O O . ILE A 1 261 ? -6.292 -14.531 -7.998 1.00 98.06 261 ILE A O 1
ATOM 1987 N N . ASP A 1 262 ? -5.672 -14.912 -5.865 1.00 97.06 262 ASP A N 1
ATOM 1988 C CA . ASP A 1 262 ? -5.930 -16.363 -5.835 1.00 97.06 262 ASP A CA 1
ATOM 1989 C C . ASP A 1 262 ? -5.292 -17.108 -7.022 1.00 97.06 262 ASP A C 1
ATOM 1991 O O . ASP A 1 262 ? -5.908 -17.931 -7.702 1.00 97.06 262 ASP A O 1
ATOM 1995 N N . GLY A 1 263 ? -4.050 -16.736 -7.351 1.00 96.81 263 GLY A N 1
ATOM 1996 C CA . GLY A 1 263 ? -3.294 -17.283 -8.482 1.00 96.81 263 GLY A CA 1
ATOM 1997 C C . GLY A 1 263 ? -3.759 -16.824 -9.873 1.00 96.81 263 GLY A C 1
ATOM 1998 O O . GLY A 1 263 ? -3.078 -17.095 -10.864 1.00 96.81 263 GLY A O 1
ATOM 1999 N N . LYS A 1 264 ? -4.872 -16.090 -9.990 1.00 97.81 2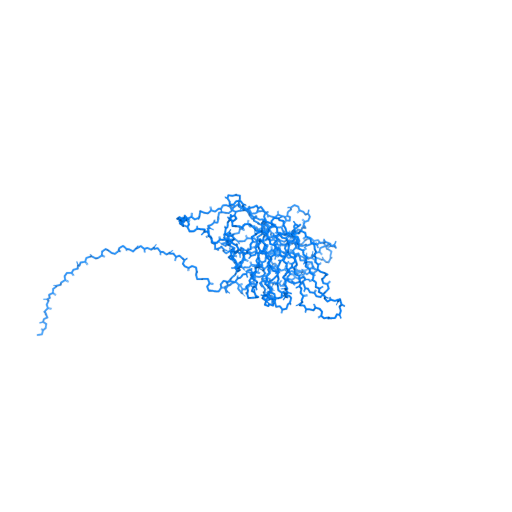64 LYS A N 1
ATOM 2000 C CA . LYS A 1 264 ? -5.364 -15.554 -11.265 1.00 97.81 264 LYS A CA 1
ATOM 2001 C C . LYS A 1 264 ? -4.638 -14.261 -11.630 1.00 97.81 264 LYS A C 1
ATOM 2003 O O . LYS A 1 264 ? -4.726 -13.275 -10.907 1.00 97.81 264 LYS A O 1
ATOM 2008 N N . LEU A 1 265 ? -3.996 -14.240 -12.798 1.00 97.94 265 LEU A N 1
ATOM 2009 C CA . LEU A 1 265 ? -3.350 -13.054 -13.372 1.00 97.94 265 LEU A CA 1
ATOM 2010 C C . LEU A 1 265 ? -4.398 -12.016 -13.815 1.00 97.94 265 LEU A C 1
ATOM 2012 O O . LEU A 1 265 ? -5.168 -12.259 -14.747 1.00 97.94 265 LEU A O 1
ATOM 2016 N N . LEU A 1 266 ? -4.437 -10.870 -13.134 1.00 98.00 266 LEU A N 1
ATOM 2017 C CA . LEU A 1 266 ? -5.389 -9.779 -13.378 1.00 98.00 266 LEU A CA 1
ATOM 2018 C C . LEU A 1 266 ? -4.795 -8.626 -14.188 1.00 98.00 266 LEU A C 1
ATOM 2020 O O . LEU A 1 266 ? -5.495 -8.029 -15.006 1.00 98.00 266 LEU A O 1
ATOM 2024 N N . ILE A 1 267 ? -3.522 -8.312 -13.946 1.00 98.19 267 ILE A N 1
ATOM 2025 C CA . ILE A 1 267 ? -2.738 -7.321 -14.690 1.00 98.19 267 ILE A CA 1
ATOM 2026 C C . ILE A 1 267 ? -1.453 -8.017 -15.130 1.00 98.19 267 ILE A C 1
ATOM 2028 O O . ILE A 1 267 ? -0.741 -8.550 -14.282 1.00 98.19 267 ILE A O 1
ATOM 2032 N N . ASP A 1 268 ? -1.176 -8.006 -16.435 1.00 96.56 268 ASP A N 1
ATOM 2033 C CA . ASP A 1 268 ? 0.072 -8.494 -17.032 1.00 96.56 268 ASP A CA 1
ATOM 2034 C C . ASP A 1 268 ? 0.670 -7.419 -17.936 1.00 96.56 268 ASP A C 1
ATOM 2036 O O . ASP A 1 268 ? 0.466 -7.445 -19.148 1.00 96.56 268 ASP A O 1
ATOM 2040 N N . ASP A 1 269 ? 1.356 -6.443 -17.344 1.00 94.06 269 ASP A N 1
ATOM 2041 C CA . ASP A 1 269 ? 2.039 -5.402 -18.109 1.00 94.06 269 ASP A CA 1
ATOM 2042 C C . ASP A 1 269 ? 3.479 -5.249 -17.629 1.00 94.06 269 ASP A C 1
ATOM 2044 O O . ASP A 1 269 ? 3.834 -4.357 -16.860 1.00 94.06 269 ASP A O 1
ATOM 2048 N N . TRP A 1 270 ? 4.312 -6.187 -18.066 1.00 92.12 270 TRP A N 1
ATOM 2049 C CA . TRP A 1 270 ? 5.730 -6.245 -17.734 1.00 92.12 270 TRP A CA 1
ATOM 2050 C C . TRP A 1 270 ? 6.548 -5.504 -18.791 1.00 92.12 270 TRP A C 1
ATOM 2052 O O . TRP A 1 270 ? 7.324 -6.113 -19.510 1.00 92.12 270 TRP A O 1
ATOM 2062 N N . ILE A 1 271 ? 6.319 -4.204 -18.949 1.00 84.75 271 ILE A N 1
ATOM 2063 C CA . ILE A 1 271 ? 7.040 -3.369 -19.920 1.00 84.75 271 ILE A CA 1
ATOM 2064 C C . ILE A 1 271 ? 7.657 -2.167 -19.219 1.00 84.75 271 ILE A C 1
ATOM 2066 O O . ILE A 1 271 ? 7.095 -1.681 -18.237 1.00 84.75 271 ILE A O 1
ATOM 2070 N N . ALA A 1 272 ? 8.765 -1.666 -19.766 1.00 82.75 272 ALA A N 1
ATOM 2071 C CA . ALA A 1 272 ? 9.279 -0.357 -19.389 1.00 82.75 272 ALA A CA 1
ATOM 2072 C C . ALA A 1 272 ? 8.256 0.725 -19.764 1.00 82.75 272 ALA A C 1
ATOM 2074 O O . ALA A 1 272 ? 7.624 0.660 -20.829 1.00 82.75 272 ALA A O 1
ATOM 2075 N N . CYS A 1 273 ? 8.047 1.702 -18.893 1.00 83.06 273 CYS A N 1
ATOM 2076 C CA . CYS A 1 273 ? 7.163 2.815 -19.165 1.00 83.06 273 CYS A CA 1
ATOM 2077 C C . CYS A 1 273 ? 7.729 4.133 -18.629 1.00 83.06 273 CYS A C 1
ATOM 2079 O O . CYS A 1 273 ? 8.932 4.329 -18.592 1.00 83.06 273 CYS A O 1
ATOM 2081 N N . TRP A 1 274 ? 6.848 5.115 -18.470 1.00 84.75 274 TRP A N 1
ATOM 2082 C CA . TRP A 1 274 ? 7.181 6.393 -17.859 1.00 84.75 274 TRP A CA 1
ATOM 2083 C C . TRP A 1 274 ? 5.906 6.892 -17.175 1.00 84.75 274 TRP A C 1
ATOM 2085 O O . TRP A 1 274 ? 4.840 6.844 -17.807 1.00 84.75 274 TRP A O 1
ATOM 2095 N N . GLU A 1 275 ? 5.958 7.367 -15.934 1.00 84.25 275 GLU A N 1
ATOM 2096 C CA . GLU A 1 275 ? 4.797 7.689 -15.100 1.00 84.25 275 GLU A CA 1
ATOM 2097 C C . GLU A 1 275 ? 3.869 8.723 -15.750 1.00 84.25 275 GLU A C 1
ATOM 2099 O O . GLU A 1 275 ? 2.648 8.660 -15.579 1.00 84.25 275 GLU A O 1
ATOM 2104 N N . ALA A 1 276 ? 4.425 9.606 -16.586 1.00 82.94 276 ALA A N 1
ATOM 2105 C CA . ALA A 1 276 ? 3.685 10.605 -17.357 1.00 82.94 276 ALA A CA 1
ATOM 2106 C C . ALA A 1 276 ? 2.906 10.046 -18.571 1.00 82.94 276 ALA A C 1
ATOM 2108 O O . ALA A 1 276 ? 2.104 10.764 -19.177 1.00 82.94 276 ALA A O 1
ATOM 2109 N N . ARG A 1 277 ? 3.126 8.788 -18.978 1.00 82.50 277 ARG A N 1
ATOM 2110 C CA . ARG A 1 277 ? 2.395 8.157 -20.093 1.00 82.50 277 ARG A CA 1
ATOM 2111 C C . ARG A 1 277 ? 1.073 7.559 -19.592 1.00 82.50 277 ARG A C 1
ATOM 2113 O O . ARG A 1 277 ? 1.060 6.942 -18.538 1.00 82.50 277 ARG A O 1
ATOM 2120 N N . PRO A 1 278 ? -0.023 7.578 -20.379 1.00 82.06 278 PRO A N 1
ATOM 2121 C CA . PRO A 1 278 ? -1.299 6.966 -19.976 1.00 82.06 278 PRO A CA 1
ATOM 2122 C C . PRO A 1 278 ? -1.209 5.477 -19.620 1.00 82.06 278 PRO A C 1
ATOM 2124 O O . PRO A 1 278 ? -2.018 4.977 -18.846 1.00 82.06 278 PRO A O 1
ATOM 2127 N N . LYS A 1 279 ? -0.225 4.769 -20.189 1.00 83.44 279 LYS A N 1
ATOM 2128 C CA . LYS A 1 279 ? 0.021 3.353 -19.909 1.00 83.44 279 LYS A CA 1
ATOM 2129 C C . LYS A 1 279 ? 0.576 3.101 -18.506 1.00 83.44 279 LYS A C 1
ATOM 2131 O O . LYS A 1 279 ? 0.539 1.956 -18.089 1.00 83.44 279 LYS A O 1
ATOM 2136 N N . SER A 1 280 ? 1.045 4.121 -17.779 1.00 90.00 280 SER A N 1
ATOM 2137 C CA . SER A 1 280 ? 1.564 3.945 -16.419 1.00 90.00 280 SER A CA 1
ATOM 2138 C C . SER A 1 280 ? 0.476 3.488 -15.436 1.00 90.00 280 SER A C 1
ATOM 2140 O O . SER A 1 280 ? 0.760 2.765 -14.481 1.00 90.00 280 SER A O 1
ATOM 2142 N N . LEU A 1 281 ? -0.793 3.841 -15.685 1.00 95.12 281 LEU A N 1
ATOM 2143 C CA . LEU A 1 281 ? -1.954 3.391 -14.913 1.00 95.12 281 LEU A CA 1
ATOM 2144 C C . LEU A 1 281 ? -2.636 2.193 -15.596 1.00 95.12 281 LEU A C 1
ATOM 2146 O O . LEU A 1 281 ? -3.383 2.344 -16.562 1.00 95.12 281 LEU A O 1
ATOM 2150 N N . ARG A 1 282 ? -2.415 0.991 -15.061 1.00 96.44 282 ARG A N 1
ATOM 2151 C CA . ARG A 1 282 ? -2.982 -0.273 -15.542 1.00 96.44 282 ARG A CA 1
ATOM 2152 C C . ARG A 1 282 ? -4.262 -0.592 -14.793 1.00 96.44 282 ARG A C 1
ATOM 2154 O O . ARG A 1 282 ? -4.312 -0.468 -13.574 1.00 96.44 282 ARG A O 1
ATOM 2161 N N . GLN A 1 283 ? -5.282 -1.056 -15.506 1.00 97.00 283 GLN A N 1
ATOM 2162 C CA . GLN A 1 283 ? -6.566 -1.443 -14.928 1.00 97.00 283 GLN A CA 1
ATOM 2163 C C . GLN A 1 283 ? -6.854 -2.919 -15.196 1.00 97.00 283 GLN A C 1
ATOM 2165 O O . GLN A 1 283 ? -6.812 -3.370 -16.340 1.00 97.00 283 GLN A O 1
ATOM 2170 N N . ALA A 1 284 ? -7.178 -3.659 -14.137 1.00 97.38 284 ALA A N 1
ATOM 2171 C CA . ALA A 1 284 ? -7.644 -5.033 -14.240 1.00 97.38 284 ALA A CA 1
ATOM 2172 C C . ALA A 1 284 ? -9.073 -5.092 -14.799 1.00 97.38 284 ALA A C 1
ATOM 2174 O O . ALA A 1 284 ? -9.867 -4.157 -14.650 1.00 97.38 284 ALA A O 1
ATOM 2175 N N . LYS A 1 285 ? -9.444 -6.244 -15.368 1.00 96.81 285 LYS A N 1
ATOM 2176 C CA . LYS A 1 285 ? -10.867 -6.582 -15.505 1.00 96.81 285 LYS A CA 1
ATOM 2177 C C . LYS A 1 285 ? -11.490 -6.718 -14.106 1.00 96.81 285 LYS A C 1
ATOM 2179 O O . LYS A 1 285 ? -10.782 -7.149 -13.193 1.00 96.81 285 LYS A O 1
ATOM 2184 N N . PRO A 1 286 ? -12.784 -6.397 -13.936 1.00 96.31 286 PRO A N 1
ATOM 2185 C CA . PRO A 1 286 ? -13.450 -6.569 -12.652 1.00 96.31 286 PRO A CA 1
ATOM 2186 C C . PRO A 1 286 ? -13.354 -8.021 -12.161 1.00 96.31 286 PRO A C 1
ATOM 2188 O O . PRO A 1 286 ? -13.370 -8.962 -12.964 1.00 96.31 286 PRO A O 1
ATOM 2191 N N . MET A 1 287 ? -13.224 -8.205 -10.848 1.00 95.56 287 MET A N 1
ATOM 2192 C CA . MET A 1 287 ? -13.105 -9.518 -10.215 1.00 95.56 287 MET A CA 1
ATOM 2193 C C . MET A 1 287 ? -14.106 -9.654 -9.075 1.00 95.56 287 MET A C 1
ATOM 2195 O O . MET A 1 287 ? -14.110 -8.840 -8.157 1.00 95.56 287 MET A O 1
ATOM 2199 N N . ASN A 1 288 ? -14.911 -10.714 -9.112 1.00 96.06 288 ASN A N 1
ATOM 2200 C CA . ASN A 1 288 ? -15.739 -11.093 -7.975 1.00 96.06 288 ASN A CA 1
ATOM 2201 C C . ASN A 1 288 ? -14.872 -11.741 -6.898 1.00 96.06 288 ASN A C 1
ATOM 2203 O O . ASN A 1 288 ? -14.164 -12.705 -7.186 1.00 96.06 288 ASN A O 1
ATOM 2207 N N . LEU A 1 289 ? -14.944 -11.199 -5.685 1.00 94.62 289 LEU A N 1
ATOM 2208 C CA . LEU A 1 289 ? -14.292 -11.738 -4.496 1.00 94.62 289 LEU A CA 1
ATOM 2209 C C . LEU A 1 289 ? -15.340 -12.043 -3.435 1.00 94.62 289 LEU A C 1
ATOM 2211 O O . LEU A 1 289 ? -16.221 -11.213 -3.172 1.00 94.62 289 LEU A O 1
ATOM 2215 N N . SER A 1 290 ? -15.209 -13.216 -2.825 1.00 90.75 290 SER A N 1
ATOM 2216 C CA . SER A 1 290 ? -15.952 -13.593 -1.631 1.00 90.75 290 SER A CA 1
ATOM 2217 C C . SER A 1 290 ? -15.486 -12.786 -0.411 1.00 90.75 290 SER A C 1
ATOM 2219 O O . SER A 1 290 ? -14.467 -12.099 -0.452 1.00 90.75 290 SER A O 1
ATOM 2221 N N . PRO A 1 291 ? -16.227 -12.815 0.703 1.00 84.56 291 PRO A N 1
ATOM 2222 C CA . PRO A 1 291 ? -15.713 -12.342 1.984 1.00 84.56 291 PRO A CA 1
ATOM 2223 C C . PRO A 1 291 ? -14.448 -13.092 2.422 1.00 84.56 291 PRO A C 1
ATOM 2225 O O . PRO A 1 291 ? -14.379 -14.311 2.269 1.00 84.56 291 PRO A O 1
ATOM 2228 N N . GLY A 1 292 ? -13.527 -12.382 3.076 1.00 84.44 292 GLY A N 1
ATOM 2229 C CA . GLY A 1 292 ? -12.361 -12.966 3.740 1.00 84.44 292 GLY A CA 1
ATOM 2230 C C . GLY A 1 292 ? -11.048 -12.820 2.961 1.00 84.44 292 GLY A C 1
ATOM 2231 O O . GLY A 1 292 ? -10.995 -12.134 1.941 1.00 84.44 292 GLY A O 1
ATOM 2232 N N . PRO A 1 293 ? -9.961 -13.426 3.465 1.00 90.12 293 PRO A N 1
ATOM 2233 C CA . PRO A 1 293 ? -8.630 -13.262 2.896 1.00 90.12 293 PRO A CA 1
ATOM 2234 C C . PRO A 1 293 ? -8.463 -14.021 1.573 1.00 90.12 293 PRO A C 1
ATOM 2236 O O . PRO A 1 293 ? -8.734 -15.217 1.491 1.00 90.12 293 PRO A O 1
ATOM 2239 N N . HIS A 1 294 ? -7.922 -13.328 0.575 1.00 95.25 294 HIS A N 1
ATOM 2240 C CA . HIS A 1 294 ? -7.532 -13.849 -0.736 1.00 95.25 294 HIS A CA 1
ATOM 2241 C C . HIS A 1 294 ? -6.016 -13.786 -0.899 1.00 95.25 294 HIS A C 1
ATOM 2243 O O . HIS A 1 294 ? -5.397 -12.824 -0.444 1.00 95.25 294 HIS A O 1
ATOM 2249 N N . GLU A 1 295 ? -5.392 -14.769 -1.550 1.00 97.12 295 GLU A N 1
ATOM 2250 C CA . GLU A 1 295 ? -3.957 -14.668 -1.844 1.00 97.12 295 GLU A CA 1
ATOM 2251 C C . GLU A 1 295 ? -3.712 -13.508 -2.807 1.00 97.12 295 GLU A C 1
ATOM 2253 O O . GLU A 1 295 ? -4.391 -13.391 -3.824 1.00 97.12 295 GLU A O 1
ATOM 2258 N N . ILE A 1 296 ? -2.719 -12.672 -2.514 1.00 98.12 296 ILE A N 1
ATOM 2259 C CA . ILE A 1 296 ? -2.289 -11.591 -3.396 1.00 98.12 296 ILE A CA 1
ATOM 2260 C C . ILE A 1 296 ? -0.803 -11.725 -3.700 1.00 98.12 296 ILE A C 1
ATOM 2262 O O . ILE A 1 296 ? 0.029 -11.911 -2.807 1.00 98.12 296 ILE A O 1
ATOM 2266 N N . VAL A 1 297 ? -0.470 -11.585 -4.982 1.00 97.81 297 VAL A N 1
ATOM 2267 C CA . VAL A 1 297 ? 0.901 -11.363 -5.431 1.00 97.81 297 VAL A CA 1
ATOM 2268 C C . VAL A 1 297 ? 0.927 -10.104 -6.276 1.00 97.81 297 VAL A C 1
ATOM 2270 O O . VAL A 1 297 ? 0.197 -9.993 -7.263 1.00 97.81 297 VAL A O 1
ATOM 2273 N N . VAL A 1 298 ? 1.785 -9.163 -5.899 1.00 98.12 298 VAL A N 1
ATOM 2274 C CA . VAL A 1 298 ? 2.092 -7.996 -6.724 1.00 98.12 298 VAL A CA 1
ATOM 2275 C C . VAL A 1 298 ? 3.549 -8.090 -7.118 1.00 98.12 298 VAL A C 1
ATOM 2277 O O . VAL A 1 298 ? 4.414 -8.321 -6.280 1.00 98.12 298 VAL A O 1
ATOM 2280 N N . GLU A 1 299 ? 3.829 -7.942 -8.398 1.00 96.75 299 GLU A N 1
ATOM 2281 C CA . GLU A 1 299 ? 5.189 -7.914 -8.913 1.00 96.75 299 GLU A CA 1
ATOM 2282 C C . GLU A 1 299 ? 5.430 -6.572 -9.576 1.00 96.75 299 GLU A C 1
ATOM 2284 O O . GLU A 1 299 ? 4.544 -6.033 -10.241 1.00 96.75 299 GLU A O 1
ATOM 2289 N N . TYR A 1 300 ? 6.641 -6.065 -9.407 1.00 94.56 300 TYR A N 1
ATOM 2290 C CA . TYR A 1 300 ? 7.117 -4.841 -10.022 1.00 94.56 300 TYR A CA 1
ATOM 2291 C C . TYR A 1 300 ? 8.592 -5.001 -10.361 1.00 94.56 300 TYR A C 1
ATOM 2293 O O . TYR A 1 300 ? 9.328 -5.654 -9.615 1.00 94.56 300 TYR A O 1
ATOM 2301 N N . PHE A 1 301 ? 9.012 -4.411 -11.470 1.00 90.44 301 PHE A N 1
ATOM 2302 C CA . PHE A 1 301 ? 10.422 -4.155 -11.708 1.00 90.44 301 PHE A CA 1
ATOM 2303 C C . PHE A 1 301 ? 10.619 -2.671 -11.935 1.00 90.44 301 PHE A C 1
ATOM 2305 O O . PHE A 1 301 ? 9.759 -2.015 -12.523 1.00 90.44 301 PHE A O 1
ATOM 2312 N N . GLN A 1 302 ? 11.770 -2.191 -11.488 1.00 84.19 302 GLN A N 1
ATOM 2313 C CA . GLN A 1 302 ? 12.245 -0.864 -11.797 1.00 84.19 302 GLN A CA 1
ATOM 2314 C C . GLN A 1 302 ? 13.451 -0.949 -12.712 1.00 84.19 302 GLN A C 1
ATOM 2316 O O . GLN A 1 302 ? 14.428 -1.650 -12.414 1.00 84.19 302 GLN A O 1
ATOM 2321 N N . GLY A 1 303 ? 13.359 -0.234 -13.826 1.00 78.31 303 GLY A N 1
ATOM 2322 C CA . GLY A 1 303 ? 14.467 0.027 -14.714 1.00 78.31 303 GLY A CA 1
ATOM 2323 C C . GLY A 1 303 ? 15.338 1.184 -14.257 1.00 78.31 303 GLY A C 1
ATOM 2324 O O . GLY A 1 303 ? 15.303 1.627 -13.111 1.00 78.31 303 GLY A O 1
ATOM 2325 N N . GLN A 1 304 ? 16.197 1.674 -15.144 1.00 71.06 304 GLN A N 1
ATOM 2326 C CA . GLN A 1 304 ? 16.940 2.888 -14.837 1.00 71.06 304 GLN A CA 1
ATOM 2327 C C . GLN A 1 304 ? 15.986 4.083 -14.897 1.00 71.06 304 GLN A C 1
ATOM 2329 O O . GLN A 1 304 ? 15.442 4.389 -15.953 1.00 71.06 304 GLN A O 1
ATOM 2334 N N . SER A 1 305 ? 15.890 4.805 -13.786 1.00 67.56 305 SER A N 1
ATOM 2335 C CA . SER A 1 305 ? 15.237 6.112 -13.711 1.00 67.56 305 SER A CA 1
ATOM 2336 C C . SER A 1 305 ? 15.937 7.105 -14.656 1.00 67.56 305 SER A C 1
ATOM 2338 O O . SER A 1 305 ? 17.142 7.361 -14.533 1.00 67.56 305 SER A O 1
ATOM 2340 N N . LEU A 1 306 ? 15.222 7.617 -15.664 1.00 61.72 306 LEU A N 1
ATOM 2341 C CA . LEU A 1 306 ? 15.830 8.319 -16.811 1.00 61.72 306 LEU A CA 1
ATOM 2342 C C . LEU A 1 306 ? 15.912 9.843 -16.632 1.00 61.72 306 LEU A C 1
ATOM 2344 O O . LEU A 1 306 ? 16.549 10.522 -17.446 1.00 61.72 306 LEU A O 1
ATOM 2348 N N . LYS A 1 307 ? 15.244 10.416 -15.619 1.00 63.72 307 LYS A N 1
ATOM 2349 C CA . LYS A 1 307 ? 15.093 11.874 -15.477 1.00 63.72 307 LYS A CA 1
ATOM 2350 C C . LYS A 1 307 ? 15.238 12.358 -14.040 1.00 63.72 307 LYS A C 1
ATOM 2352 O O . LYS A 1 307 ? 14.748 11.768 -13.088 1.00 63.72 307 LYS A O 1
ATOM 2357 N N . LEU A 1 308 ? 15.850 13.533 -13.894 1.00 60.41 308 LEU A N 1
ATOM 2358 C CA . LEU A 1 308 ? 15.833 14.263 -12.631 1.00 60.41 308 LEU A CA 1
ATOM 2359 C C . LEU A 1 308 ? 14.386 14.666 -12.300 1.00 60.41 308 LEU A C 1
ATOM 2361 O O . LEU A 1 308 ? 13.799 15.472 -13.020 1.00 60.41 308 LEU A O 1
ATOM 2365 N N . GLY A 1 309 ? 13.842 14.122 -11.211 1.00 62.88 309 GLY A N 1
ATOM 2366 C CA . GLY A 1 309 ? 12.460 14.356 -10.779 1.00 62.88 309 GLY A CA 1
ATOM 2367 C C . GLY A 1 309 ? 11.477 13.239 -11.136 1.00 62.88 309 GLY A C 1
ATOM 2368 O O . GLY A 1 309 ? 10.288 13.411 -10.874 1.00 62.88 309 GLY A O 1
ATOM 2369 N N . ASP A 1 310 ? 11.960 12.128 -11.697 1.00 73.19 310 ASP A N 1
ATOM 2370 C CA . ASP A 1 310 ? 11.183 10.895 -11.803 1.00 73.19 310 ASP A CA 1
ATOM 2371 C C . ASP A 1 310 ? 10.795 10.384 -10.406 1.00 73.19 310 ASP A C 1
ATOM 2373 O O . ASP A 1 310 ? 11.540 10.541 -9.430 1.00 73.19 310 ASP A O 1
ATOM 2377 N N . SER A 1 311 ? 9.584 9.851 -10.305 1.00 76.56 311 SER A N 1
ATOM 2378 C CA . SER A 1 311 ? 9.022 9.343 -9.056 1.00 76.56 311 SER A CA 1
ATOM 2379 C C . SER A 1 311 ? 8.929 7.822 -9.030 1.00 76.56 311 SER A C 1
ATOM 2381 O O . SER A 1 311 ? 8.709 7.289 -7.941 1.00 76.56 311 SER A O 1
ATOM 2383 N N . ASP A 1 312 ? 9.069 7.151 -10.182 1.00 84.00 312 ASP A N 1
ATOM 2384 C CA . ASP A 1 312 ? 9.068 5.691 -10.313 1.00 84.00 312 ASP A CA 1
ATOM 2385 C C . ASP A 1 312 ? 7.984 5.021 -9.429 1.00 84.00 312 ASP A C 1
ATOM 2387 O O . ASP A 1 312 ? 8.295 4.287 -8.475 1.00 84.00 312 ASP A O 1
ATOM 2391 N N . PRO A 1 313 ? 6.693 5.398 -9.590 1.00 87.88 313 PRO A N 1
ATOM 2392 C CA . PRO A 1 313 ? 5.640 4.958 -8.690 1.00 87.88 313 PRO A CA 1
ATOM 2393 C C . PRO A 1 313 ? 5.419 3.452 -8.764 1.00 87.88 313 PRO A C 1
ATOM 2395 O O . PRO A 1 313 ? 5.524 2.838 -9.814 1.00 87.88 313 PRO A O 1
ATOM 2398 N N . MET A 1 314 ? 4.967 2.876 -7.657 1.00 91.50 314 MET A N 1
ATOM 2399 C CA . MET A 1 314 ? 4.310 1.576 -7.624 1.00 91.50 314 MET A CA 1
ATOM 2400 C C . MET A 1 314 ? 3.167 1.640 -6.618 1.00 91.50 314 MET A C 1
ATOM 2402 O O . MET A 1 314 ? 3.399 1.557 -5.413 1.00 91.50 314 MET A O 1
ATOM 2406 N N . LYS A 1 315 ? 1.933 1.831 -7.101 1.00 91.19 315 LYS A N 1
ATOM 2407 C CA . LYS A 1 315 ? 0.739 2.072 -6.273 1.00 91.19 315 LYS A CA 1
ATOM 2408 C C . LYS A 1 315 ? -0.413 1.151 -6.649 1.00 91.19 315 LYS A C 1
ATOM 2410 O O . LYS A 1 315 ? -0.883 1.195 -7.785 1.00 91.19 315 LYS A O 1
ATOM 2415 N N . LEU A 1 316 ? -0.920 0.381 -5.686 1.00 94.44 316 LEU A N 1
ATOM 2416 C CA . LEU A 1 316 ? -2.100 -0.471 -5.861 1.00 94.44 316 LEU A CA 1
ATOM 2417 C C . LEU A 1 316 ? -3.378 0.234 -5.379 1.00 94.44 316 LEU A C 1
ATOM 2419 O O . LEU A 1 316 ? -3.508 0.597 -4.210 1.00 94.44 316 LEU A O 1
ATOM 2423 N N . TYR A 1 317 ? -4.346 0.378 -6.280 1.00 93.06 317 TYR A N 1
ATOM 2424 C CA . TYR A 1 317 ? -5.666 0.943 -6.021 1.00 93.06 317 TYR A CA 1
ATOM 2425 C C . TYR A 1 317 ? -6.759 -0.113 -6.134 1.00 93.06 317 TYR A C 1
ATOM 2427 O O . TYR A 1 317 ? -6.650 -1.069 -6.906 1.00 93.06 317 TYR A O 1
ATOM 2435 N N . TRP A 1 318 ? -7.859 0.132 -5.429 1.00 94.00 318 TRP A N 1
ATOM 2436 C CA . TRP A 1 318 ? -9.070 -0.672 -5.497 1.00 94.00 318 TRP A CA 1
ATOM 2437 C C . TRP A 1 318 ? -10.336 0.180 -5.365 1.00 94.00 318 TRP A C 1
ATOM 2439 O O . TRP A 1 318 ? -10.297 1.328 -4.916 1.00 94.00 318 TRP A O 1
ATOM 2449 N N . SER A 1 319 ? -11.468 -0.391 -5.769 1.00 91.31 319 SER A N 1
ATOM 2450 C CA . SER A 1 319 ? -12.816 0.094 -5.458 1.00 91.31 319 SER A CA 1
ATOM 2451 C C . SER A 1 319 ? -13.828 -1.049 -5.559 1.00 91.31 319 SER A C 1
ATOM 2453 O O . SER A 1 319 ? -13.587 -2.034 -6.254 1.00 91.31 319 SER A O 1
ATOM 2455 N N . CYS A 1 320 ? -14.966 -0.915 -4.883 1.00 91.88 320 CYS A N 1
ATOM 2456 C CA . CYS A 1 320 ? -16.150 -1.767 -5.061 1.00 91.88 320 CYS A CA 1
ATOM 2457 C C . CYS A 1 320 ? -17.370 -0.853 -4.847 1.00 91.88 320 CYS A C 1
ATOM 2459 O O . CYS A 1 320 ? -17.750 -0.574 -3.702 1.00 91.88 320 CYS A O 1
ATOM 2461 N N . PRO A 1 321 ? -17.972 -0.335 -5.937 1.00 89.12 321 PRO A N 1
ATOM 2462 C CA . PRO A 1 321 ? -19.128 0.557 -5.864 1.00 89.12 321 PRO A CA 1
ATOM 2463 C C . PRO A 1 321 ? -20.300 -0.036 -5.075 1.00 89.12 321 PRO A C 1
ATOM 2465 O O . PRO A 1 321 ? -20.941 0.680 -4.308 1.00 89.12 321 PRO A O 1
ATOM 2468 N N . ALA A 1 322 ? -20.536 -1.350 -5.186 1.00 86.06 322 ALA A N 1
ATOM 2469 C CA . ALA A 1 322 ? -21.615 -2.034 -4.468 1.00 86.06 322 ALA A CA 1
ATOM 2470 C C . ALA A 1 322 ? -21.446 -2.007 -2.937 1.00 86.06 322 ALA A C 1
ATOM 2472 O O . ALA A 1 322 ? -22.434 -2.082 -2.212 1.00 86.06 322 ALA A O 1
ATOM 2473 N N . ARG A 1 323 ? -20.214 -1.840 -2.437 1.00 80.81 323 ARG A N 1
ATOM 2474 C CA . ARG A 1 323 ? -19.919 -1.639 -1.007 1.00 80.81 323 ARG A CA 1
ATOM 2475 C C . ARG A 1 323 ? -19.588 -0.188 -0.660 1.00 80.81 323 ARG A C 1
ATOM 2477 O O . ARG A 1 323 ? -19.101 0.064 0.432 1.00 80.81 323 ARG A O 1
ATOM 2484 N N . LYS A 1 324 ? -19.840 0.768 -1.565 1.00 78.56 324 LYS A N 1
ATOM 2485 C CA . LYS A 1 324 ? -19.524 2.198 -1.380 1.00 78.56 324 LYS A CA 1
ATOM 2486 C C . LYS A 1 324 ? -18.033 2.467 -1.112 1.00 78.56 324 LYS A C 1
ATOM 2488 O O . LYS A 1 324 ? -17.689 3.484 -0.519 1.00 78.56 324 LYS A O 1
ATOM 2493 N N . ILE A 1 325 ? -17.149 1.583 -1.576 1.00 78.94 325 ILE A N 1
ATOM 2494 C CA . ILE A 1 325 ? -15.698 1.764 -1.495 1.00 78.94 325 ILE A CA 1
ATOM 2495 C C . ILE A 1 325 ? -15.280 2.591 -2.721 1.00 78.94 325 ILE A C 1
ATOM 2497 O O . ILE A 1 325 ? -15.311 2.047 -3.834 1.00 78.94 325 ILE A O 1
ATOM 2501 N N . PRO A 1 326 ? -14.926 3.886 -2.568 1.00 80.50 326 PRO A N 1
ATOM 2502 C CA . PRO A 1 326 ? -14.472 4.703 -3.688 1.00 80.50 326 PRO A CA 1
ATOM 2503 C C . PRO A 1 326 ? -13.109 4.212 -4.183 1.00 80.50 326 PRO A C 1
ATOM 2505 O O . PRO A 1 326 ? -12.443 3.420 -3.519 1.00 80.50 326 PRO A O 1
ATOM 2508 N N . ARG A 1 327 ? -12.659 4.714 -5.339 1.00 87.62 327 ARG A N 1
ATOM 2509 C CA . ARG A 1 327 ? -11.276 4.495 -5.778 1.00 87.62 327 ARG A CA 1
ATOM 2510 C C . ARG A 1 327 ? -10.320 5.064 -4.735 1.00 87.62 327 ARG A C 1
ATOM 2512 O O . ARG A 1 327 ? -10.240 6.277 -4.566 1.00 87.62 327 ARG A O 1
ATOM 2519 N N . GLN A 1 328 ? -9.566 4.184 -4.097 1.00 81.00 328 GLN A N 1
ATOM 2520 C CA . GLN A 1 328 ? -8.565 4.531 -3.098 1.00 81.00 328 GLN A CA 1
ATOM 2521 C C . GLN A 1 328 ? -7.391 3.557 -3.169 1.00 81.00 328 GLN A C 1
ATOM 2523 O O . GLN A 1 328 ? -7.463 2.538 -3.857 1.00 81.00 328 GLN A O 1
ATOM 2528 N N . LEU A 1 329 ? -6.293 3.880 -2.491 1.00 83.69 329 LEU A N 1
ATOM 2529 C CA . LEU A 1 329 ? -5.188 2.940 -2.314 1.00 83.69 329 LEU A CA 1
ATOM 2530 C C . LEU A 1 329 ? -5.661 1.734 -1.502 1.00 83.69 329 LEU A C 1
ATOM 2532 O O . LEU A 1 329 ? -6.534 1.865 -0.639 1.00 83.69 329 LEU A O 1
ATOM 2536 N N . VAL A 1 330 ? -5.089 0.561 -1.766 1.00 85.50 330 VAL A N 1
ATOM 2537 C CA . VAL A 1 330 ? -5.301 -0.587 -0.882 1.00 85.50 330 VAL A CA 1
ATOM 2538 C C . VAL A 1 330 ? -4.664 -0.260 0.463 1.00 85.50 330 VAL A C 1
ATOM 2540 O O . VAL A 1 330 ? -3.455 -0.049 0.567 1.00 85.50 330 VAL A O 1
ATOM 2543 N N . GLY A 1 331 ? -5.524 -0.133 1.473 1.00 76.19 331 GLY A N 1
ATOM 2544 C CA . GLY A 1 331 ? -5.130 0.247 2.815 1.00 76.19 331 GLY A CA 1
ATOM 2545 C C . GLY A 1 331 ? -4.393 -0.895 3.507 1.00 76.19 331 GLY A C 1
ATOM 2546 O O . GLY A 1 331 ? -4.632 -2.065 3.202 1.00 76.19 331 GLY A O 1
ATOM 2547 N N . PRO A 1 332 ? -3.517 -0.583 4.465 1.00 74.19 332 PRO A N 1
ATOM 2548 C CA . PRO A 1 332 ? -2.682 -1.604 5.066 1.00 74.19 332 PRO A CA 1
ATOM 2549 C C . PRO A 1 332 ? -3.470 -2.527 6.021 1.00 74.19 332 PRO A C 1
ATOM 2551 O O . PRO A 1 332 ? -3.010 -3.617 6.340 1.00 74.19 332 PRO A O 1
ATOM 2554 N N . ALA A 1 333 ? -4.687 -2.157 6.427 1.00 74.00 333 ALA A N 1
ATOM 2555 C CA . ALA A 1 333 ? -5.660 -3.025 7.098 1.00 74.00 333 ALA A CA 1
ATOM 2556 C C . ALA A 1 333 ? -6.124 -4.191 6.225 1.00 74.00 333 ALA A C 1
ATOM 2558 O O . ALA A 1 333 ? -6.462 -5.254 6.731 1.00 74.00 333 ALA A O 1
ATOM 2559 N N . ASN A 1 334 ? -6.157 -3.986 4.908 1.00 83.94 334 ASN A N 1
ATOM 2560 C CA . ASN A 1 334 ? -6.570 -5.009 3.960 1.00 83.94 334 ASN A CA 1
ATOM 2561 C C . ASN A 1 334 ? -5.430 -5.971 3.629 1.00 83.94 334 ASN A C 1
ATOM 2563 O O . ASN A 1 334 ? -5.656 -6.897 2.862 1.00 83.94 334 ASN A O 1
ATOM 2567 N N . LEU A 1 335 ? -4.223 -5.747 4.156 1.00 86.44 335 LEU A N 1
ATOM 2568 C CA . LEU A 1 335 ? -3.019 -6.476 3.788 1.00 86.44 335 LEU A CA 1
ATOM 2569 C C . LEU A 1 335 ? -2.440 -7.199 5.000 1.00 86.44 335 LEU A C 1
ATOM 2571 O O . LEU A 1 335 ? -2.206 -6.613 6.057 1.00 86.44 335 LEU A O 1
ATOM 2575 N N . SER A 1 336 ? -2.181 -8.486 4.826 1.00 86.31 336 SER A N 1
ATOM 2576 C CA . SER A 1 336 ? -1.531 -9.325 5.829 1.00 86.31 336 SER A CA 1
ATOM 2577 C C . SER A 1 336 ? -0.667 -10.387 5.161 1.00 86.31 336 SER A C 1
ATOM 2579 O O . SER A 1 336 ? -0.702 -10.567 3.949 1.00 86.31 336 SER A O 1
ATOM 2581 N N . HIS A 1 337 ? 0.128 -11.105 5.933 1.00 88.75 337 HIS A N 1
ATOM 2582 C CA . HIS A 1 337 ? 0.925 -12.225 5.472 1.00 88.75 337 HIS A CA 1
ATOM 2583 C C . HIS A 1 337 ? 0.909 -13.332 6.521 1.00 88.75 337 HIS A C 1
ATOM 2585 O O . HIS A 1 337 ? 0.360 -13.181 7.604 1.00 88.75 337 HIS A O 1
ATOM 2591 N N . GLY A 1 338 ? 1.506 -14.467 6.184 1.00 89.12 338 GLY A N 1
ATOM 2592 C CA . GLY A 1 338 ? 1.674 -15.594 7.092 1.00 89.12 338 GLY A CA 1
ATOM 2593 C C . GLY A 1 338 ? 2.980 -16.298 6.770 1.00 89.12 338 GLY A C 1
ATOM 2594 O O . GLY A 1 338 ? 3.643 -15.932 5.798 1.00 89.12 338 GLY A O 1
ATOM 2595 N N . ASP A 1 339 ? 3.343 -17.320 7.538 1.00 90.75 339 ASP A N 1
ATOM 2596 C CA . ASP A 1 339 ? 4.683 -17.925 7.475 1.00 90.75 339 ASP A CA 1
ATOM 2597 C C . ASP A 1 339 ? 5.104 -18.396 6.075 1.00 90.75 339 ASP A C 1
ATOM 2599 O O . ASP A 1 339 ? 6.275 -18.293 5.702 1.00 90.75 339 ASP A O 1
ATOM 2603 N N . LYS A 1 340 ? 4.151 -18.866 5.257 1.00 91.75 340 LYS A N 1
ATOM 2604 C CA . LYS A 1 340 ? 4.425 -19.300 3.875 1.00 91.75 340 LYS A CA 1
ATOM 2605 C C . LYS A 1 340 ? 4.943 -18.172 2.972 1.00 91.75 340 LYS A C 1
ATOM 2607 O O . LYS A 1 340 ? 5.674 -18.448 2.029 1.00 91.75 340 LYS A O 1
ATOM 2612 N N . HIS A 1 341 ? 4.587 -16.925 3.274 1.00 94.31 341 HIS A N 1
ATOM 2613 C CA . HIS A 1 341 ? 4.966 -15.734 2.514 1.00 94.31 341 HIS A CA 1
ATOM 2614 C C . HIS A 1 341 ? 6.358 -15.216 2.893 1.00 94.31 341 HIS A C 1
ATOM 2616 O O . HIS A 1 341 ? 6.918 -14.391 2.190 1.00 94.31 341 HIS A O 1
ATOM 2622 N N . LEU A 1 342 ? 6.966 -15.703 3.981 1.00 90.88 342 LEU A N 1
ATOM 2623 C CA . LEU A 1 342 ? 8.296 -15.254 4.424 1.00 90.88 342 LEU A CA 1
ATOM 2624 C C . LEU A 1 342 ? 9.441 -15.774 3.540 1.00 90.88 342 LEU A C 1
ATOM 2626 O O . LEU A 1 342 ? 10.609 -15.471 3.788 1.00 90.88 342 LEU A O 1
ATOM 2630 N N . LYS A 1 343 ? 9.130 -16.580 2.522 1.00 88.31 343 LYS A N 1
ATOM 2631 C CA . LYS A 1 343 ? 10.103 -17.189 1.619 1.00 88.31 343 LYS A CA 1
ATOM 2632 C C . LYS A 1 343 ? 9.722 -16.900 0.178 1.00 88.31 343 LYS A C 1
ATOM 2634 O O . LYS A 1 343 ? 8.561 -16.988 -0.199 1.00 88.31 343 LYS A O 1
ATOM 2639 N N . SER A 1 344 ? 10.737 -16.650 -0.636 1.00 87.31 344 SER A N 1
ATOM 2640 C CA . SER A 1 344 ? 10.606 -16.546 -2.083 1.00 87.31 344 SER A CA 1
ATOM 2641 C C . SER A 1 344 ? 11.782 -17.244 -2.751 1.00 87.31 344 SER A C 1
ATOM 2643 O O . SER A 1 344 ? 12.804 -17.511 -2.115 1.00 87.31 344 SER A O 1
ATOM 2645 N N . VAL A 1 345 ? 11.613 -17.571 -4.026 1.00 80.69 345 VAL A N 1
ATOM 2646 C CA . VAL A 1 345 ? 12.622 -18.230 -4.857 1.00 80.69 345 VAL A CA 1
ATOM 2647 C C . VAL A 1 345 ? 12.912 -17.380 -6.087 1.00 80.69 345 VAL A C 1
ATOM 2649 O O . VAL A 1 345 ? 12.037 -16.647 -6.565 1.00 80.69 345 VAL A O 1
ATOM 2652 N N . ASN A 1 346 ? 14.139 -17.502 -6.593 1.00 84.75 346 ASN A N 1
ATOM 2653 C CA . ASN A 1 346 ? 14.517 -16.963 -7.897 1.00 84.75 346 ASN A CA 1
ATOM 2654 C C . ASN A 1 346 ? 13.653 -17.609 -8.987 1.00 84.75 346 ASN A C 1
ATOM 2656 O O . ASN A 1 346 ? 13.194 -18.746 -8.824 1.00 84.75 346 ASN A O 1
ATOM 2660 N N . ARG A 1 347 ? 13.428 -16.875 -10.074 1.00 79.50 347 ARG A N 1
ATOM 2661 C CA . ARG A 1 347 ? 12.665 -17.348 -11.228 1.00 79.50 347 ARG A CA 1
ATOM 2662 C C . ARG A 1 347 ? 13.566 -17.655 -12.413 1.00 79.50 347 ARG A C 1
ATOM 2664 O O . ARG A 1 347 ? 14.552 -16.913 -12.600 1.00 79.50 347 ARG A O 1
#

pLDDT: mean 76.51, std 19.96, range [27.75, 98.56]

Sequence (347 aa):
MKSMLAAVSMAMFLGLISWDAQAQTDTTGIQPGLVAHYFMDPTNWNGKWPETLSEPTDDPKNWTFTEYKYSRVEPVVNHLFVMNGWFSVRWTGYFDPLATGGSEGAMFAVKGRININPSNSESNEFALVMADGTTITRDMLADGYAGISGPATVVAVRPKGNGSQNGLTVDGKPFALENSARYEIFAPAMTVKLHHEKARGKGGMGQWWLDVDAKDASILKDGVLVGAAAPAAGKAAAAGVVPDCEYFFQIWADDGCRLFIDGKLLIDDWIACWEARPKSLRQAKPMNLSPGPHEIVVEYFQGQSLKLGDSDPMKLYWSCPARKIPRQLVGPANLSHGDKHLKSVNR

Secondary structure (DSSP, 8-state):
---------------------------TT-EESEEEEEEE--TTGGGTS-SS----SS-GGGTSS-SEEEEEEES-SEEE--SS--EEEEEEEEE-TTTT-TT-S--EEEEEEEEE-GGG-TTS-EEEEETTS-EEEGGGSSTT---EEEEEEEEEE---S-TTS-EEEETTEEE---TTS-EEEEEEEEEEEEE-SSPTTS--TT-EEEEEEEEEEEEEETTEEESPPPP-S--------PPPEEEEEEEEESSEEEEEETTEEEEEE-S---TTSGGGEEEPPPEEE-SS-EEEEEEEEE----STT---EEEEEEEEGGGTEEEEE--GGGEEE-GGGG-----

Foldseek 3Di:
DDDDDDDDDDDDDDDDDDPPPPPPPPCVFKFFAWKKWKAAWDQQPVVQDPPPDDFGPDFCVVTALFGTDAIAGDLAQKAFDDDQGWMKIKTWFWFFPCLLPLPPFDFWWKWWKFKAFLLVDSPWWWWWQAPVRDIDTSVCLDAPNAWDWHWTFKIKGQGDDFQVVIFMDTNNHTDGHDNVKIKMKGAPTKIKTKHFDDDHPPPSHGIIMITIGGGRIWMDISSHTDDDDDPDPDDDDPPDQPFWFWKKKKKQFAQFKWKDWLNDTFDGGRGHDASPDPVSIGIGDIDTDGGDIIIIMMMDIHHGDDDDPGRRITFMWMATVVSPRPTDTSGSSRTIRGPVSNDDHGD

Radius of gyration: 24.88 Å; chains: 1; bounding box: 56×100×56 Å